Protein AF-A0A8S3F457-F1 (afdb_monomer)

Mean predicted aligned error: 7.03 Å

Radius of gyration: 21.09 Å; Cα contacts (8 Å, |Δi|>4): 358; chains: 1; bounding box: 52×50×44 Å

Organism: NCBI:txid392030

Solvent-accessible surface area (backbone atoms only — not comparable to full-atom values): 14811 Å² total; per-residue (Å²): 108,72,69,74,77,46,65,96,59,88,84,55,71,65,71,58,31,55,75,39,72,56,86,95,38,54,18,36,69,43,47,47,45,63,71,69,38,89,79,50,43,29,35,43,42,46,79,43,79,42,74,94,74,66,46,40,33,45,36,42,33,51,38,66,60,69,69,63,88,76,53,101,64,76,91,73,48,47,91,78,39,93,57,51,68,46,49,68,42,77,41,39,32,38,29,17,80,50,54,59,54,66,83,45,74,51,75,44,77,42,72,52,52,70,46,80,41,77,56,64,95,58,83,61,75,34,64,51,67,45,61,70,52,74,52,88,56,43,62,43,63,47,71,68,39,50,48,48,50,21,47,15,52,60,56,65,21,73,86,59,40,54,51,32,50,19,42,51,50,49,27,29,55,62,51,28,60,70,44,83,76,24,55,56,48,38,53,47,63,52,49,44,50,67,43,69,76,74,76,61,49,56,35,53,53,46,49,51,56,55,51,52,56,53,46,66,75,24,70,90,42,91,59,31,67,61,57,52,50,51,55,51,51,43,54,52,41,41,40,71,49,66,73,60,61,95,85,56,93,75,76,54,89,76,68,111

Foldseek 3Di:
DVCVVQPPHDDDPQVVQQVDDDPPDGRNLQVCLVPQDPAAKEKEWEWDDDLVVQDIKIKIFIDGQDLVVPDPDDPCQLVNGPHSNFHFWWKKKFFAQDLQETDDIDIDTRRDRMDIGDPGNDDGQEMAMCPLVPDPYAYDYPPSNLLSPLVSLVVPNPSCDLSNLLNQLLNLLSQVSPDVVSVVSNVSSLCSLLDLDDQRQNNVVSCVVSLVVVLVVCVPPPCNVVSVVVVVSSVVSNCVRVVQDPPDPDDDPSSD

Nearest PDB structures (foldseek):
  8yzi-assembly1_D  TM=8.172E-01  e=2.745E-10  Canis lupus familiaris
  4wz9-assembly1_B  TM=7.984E-01  e=5.071E-10  Anopheles gambiae
  4wz9-assembly1_A  TM=7.760E-01  e=9.905E-10  Anopheles gambiae
  5lg6-assembly1_A  TM=8.055E-01  e=1.384E-09  Sus scrofa
  5lg6-assembly2_B  TM=8.151E-01  e=2.163E-09  Sus scrofa

Sequence (256 aa):
SFLRDNEYGFLIPDEITSTFQIGPWNGHDFFDRWLLQPNFPQIFAHFVGNASTGNYTFQLIQNRHLSEHLYEYDLYPPETTPFGYVWYVPITCRFSNDSTTFSYNRTFYLDRVTMNVDFGNVYYNYFYCNTDFAGYYIMDYTSANWEDLAEALDNNNTQITDKDRANLINNAFLSAQTTEESYRVVRSVTQFFFRSAYSGLLPWQVLSYHANRMLDVLEYESLFGAVQKYFQLVVRNYYRNNEVSLWNDQGTFSDQ

Secondary structure (DSSP, 8-state):
-HHHHTTTPPPPHHHHHTT-EETTEEHHHHHHHHHSSSS-EEEEEEEEEEGGGTEEEEEEEEEE---GGG-SS-SS-GGGSTTTT---EEEEEEEESBTTB--EEEEEEE-SSEEEEE-TT---SEEEESGGG-SSSEEEE-HHHHHHHHHHHTTT-TTS-HHHHHHHHHHHHHHTTT-TTHHHHHHHHHGGGGSTT---HHHHHHHHHHHHHHHHHHTTSTTHHHHHHHHHHHHHHHHHHHT--TTS--S-TTT-

pLDDT: mean 86.96, std 11.07, range [46.66, 98.31]

InterPro domains:
  IPR024571 ERAP1-like C-terminal domain [PF11838] (127-241)
  IPR050344 Peptidase M1 family aminopeptidases [PTHR11533] (3-240)

Structure (mmCIF, N/CA/C/O backbone):
data_AF-A0A8S3F457-F1
#
_entry.id   AF-A0A8S3F457-F1
#
loop_
_atom_site.group_PDB
_atom_site.id
_atom_site.type_symbol
_atom_site.label_atom_id
_atom_site.label_alt_id
_atom_site.label_comp_id
_atom_site.label_asym_id
_atom_site.label_entity_id
_atom_site.label_seq_id
_atom_site.pdbx_PDB_ins_code
_atom_site.Cartn_x
_atom_site.Cartn_y
_atom_site.Cartn_z
_atom_site.occupancy
_atom_site.B_iso_or_equiv
_atom_site.auth_seq_id
_atom_site.auth_comp_id
_atom_site.auth_asym_id
_atom_site.auth_atom_id
_atom_site.pdbx_PDB_model_num
ATOM 1 N N . SER A 1 1 ? 20.074 22.589 -7.952 1.00 65.88 1 SER A N 1
ATOM 2 C CA . SER A 1 1 ? 21.290 22.482 -8.777 1.00 65.88 1 SER A CA 1
ATOM 3 C C . SER A 1 1 ? 20.911 22.187 -10.212 1.00 65.88 1 SER A C 1
ATOM 5 O O . SER A 1 1 ? 21.017 23.088 -11.019 1.00 65.88 1 SER A O 1
ATOM 7 N N . PHE A 1 2 ? 20.288 21.035 -10.485 1.00 67.31 2 PHE A N 1
ATOM 8 C CA . PHE A 1 2 ? 19.937 20.573 -11.834 1.00 67.31 2 PHE A CA 1
ATOM 9 C C . PHE A 1 2 ? 19.310 21.616 -12.787 1.00 67.31 2 PHE A C 1
ATOM 11 O O . PHE A 1 2 ? 19.825 21.827 -13.878 1.00 67.31 2 PHE A O 1
ATOM 18 N N . LEU A 1 3 ? 18.238 22.305 -12.366 1.00 75.12 3 LEU A N 1
ATOM 19 C CA . LEU A 1 3 ? 17.566 23.319 -13.199 1.00 75.12 3 LEU A CA 1
ATOM 20 C C . LEU A 1 3 ? 18.440 24.545 -13.500 1.00 75.12 3 LEU A C 1
ATOM 22 O O . LEU A 1 3 ? 18.310 25.146 -14.556 1.00 75.12 3 LEU A O 1
ATOM 26 N N . ARG A 1 4 ? 19.329 24.908 -12.570 1.00 75.12 4 ARG A N 1
ATOM 27 C CA . ARG A 1 4 ? 20.279 26.014 -12.745 1.00 75.12 4 ARG A CA 1
ATOM 28 C C . ARG A 1 4 ? 21.410 25.615 -13.691 1.00 75.12 4 ARG A C 1
ATOM 30 O O . ARG A 1 4 ? 21.908 26.444 -14.436 1.00 75.12 4 ARG A O 1
ATOM 37 N N . ASP A 1 5 ? 21.800 24.346 -13.647 1.00 71.19 5 ASP A N 1
ATOM 38 C CA . ASP A 1 5 ? 22.909 23.818 -14.437 1.00 71.19 5 ASP A CA 1
ATOM 39 C C . ASP A 1 5 ? 22.480 23.526 -15.901 1.00 71.19 5 ASP A C 1
ATOM 41 O O . ASP A 1 5 ? 23.339 23.343 -16.756 1.00 71.19 5 ASP A O 1
ATOM 45 N N . ASN A 1 6 ? 21.170 23.558 -16.205 1.00 73.62 6 ASN A N 1
ATOM 46 C CA . ASN A 1 6 ? 20.584 23.333 -17.540 1.00 73.62 6 ASN A CA 1
ATOM 47 C C . ASN A 1 6 ? 19.632 24.461 -17.994 1.00 73.62 6 ASN A C 1
ATOM 49 O O . ASN A 1 6 ? 18.687 24.234 -18.756 1.00 73.62 6 ASN A O 1
ATOM 53 N N . GLU A 1 7 ? 19.833 25.684 -17.500 1.00 74.88 7 GLU A N 1
ATOM 54 C CA . GLU A 1 7 ? 18.979 26.820 -17.852 1.00 74.88 7 GLU A CA 1
ATOM 55 C C . GLU A 1 7 ? 19.038 27.093 -19.371 1.00 74.88 7 GLU A C 1
ATOM 57 O O . GLU A 1 7 ? 20.118 27.185 -19.953 1.00 74.88 7 GLU A O 1
ATOM 62 N N . TYR A 1 8 ? 17.871 27.215 -20.017 1.00 77.75 8 TYR A N 1
ATOM 63 C CA . TYR A 1 8 ? 17.710 27.449 -21.466 1.00 77.75 8 TYR A CA 1
ATOM 64 C C . TYR A 1 8 ? 18.196 26.318 -22.404 1.00 77.75 8 TYR A C 1
ATOM 66 O O . TYR A 1 8 ? 18.275 26.531 -23.616 1.00 77.75 8 TYR A O 1
ATOM 74 N N . GLY A 1 9 ? 18.490 25.122 -21.877 1.00 71.38 9 GLY A N 1
ATOM 75 C CA . GLY A 1 9 ? 18.874 23.938 -22.658 1.00 71.38 9 GLY A CA 1
ATOM 76 C C . GLY A 1 9 ? 17.708 23.004 -23.014 1.00 71.38 9 GLY A C 1
ATOM 77 O O . GLY A 1 9 ? 16.631 23.068 -22.421 1.00 71.38 9 GLY A O 1
ATOM 78 N N . PHE A 1 10 ? 17.936 22.102 -23.974 1.00 69.12 10 PHE A N 1
ATOM 79 C CA . PHE A 1 10 ? 17.083 20.925 -24.177 1.00 69.12 10 PHE A CA 1
ATOM 80 C C . PHE A 1 10 ? 17.577 19.799 -23.275 1.00 69.12 10 PHE A C 1
ATOM 82 O O . PHE A 1 10 ? 18.773 19.530 -23.235 1.00 69.12 10 PHE A O 1
ATOM 89 N N . LEU A 1 11 ? 16.658 19.151 -22.565 1.00 66.19 11 LEU A N 1
ATOM 90 C CA . LEU A 1 11 ? 16.979 18.082 -21.628 1.00 66.19 11 LEU A CA 1
ATOM 91 C C . LEU A 1 11 ? 16.721 16.720 -22.267 1.00 66.19 11 LEU A C 1
ATOM 93 O O . LEU A 1 11 ? 15.608 16.456 -22.730 1.00 66.19 11 LEU A O 1
ATOM 97 N N . ILE A 1 12 ? 17.725 15.845 -22.240 1.00 71.12 12 ILE A N 1
ATOM 98 C CA . ILE A 1 12 ? 17.555 14.426 -22.553 1.00 71.12 12 ILE A CA 1
ATOM 99 C C . ILE A 1 12 ? 17.219 13.699 -21.235 1.00 71.12 12 ILE A C 1
ATOM 101 O O . ILE A 1 12 ? 17.925 13.903 -20.246 1.00 71.12 12 ILE A O 1
ATOM 105 N N . PRO A 1 13 ? 16.162 12.863 -21.172 1.00 70.88 13 PRO A N 1
ATOM 106 C CA . PRO A 1 13 ? 15.777 12.149 -19.948 1.00 70.88 13 PRO A CA 1
ATOM 107 C C . PRO A 1 13 ? 16.929 11.413 -19.240 1.00 70.88 13 PRO A C 1
ATOM 109 O O . PRO A 1 13 ? 17.016 11.467 -18.014 1.00 70.88 13 PRO A O 1
ATOM 112 N N . ASP A 1 14 ? 17.857 10.815 -19.990 1.00 72.06 14 ASP A N 1
ATOM 113 C CA . ASP A 1 14 ? 19.031 10.107 -19.449 1.00 72.06 14 ASP A C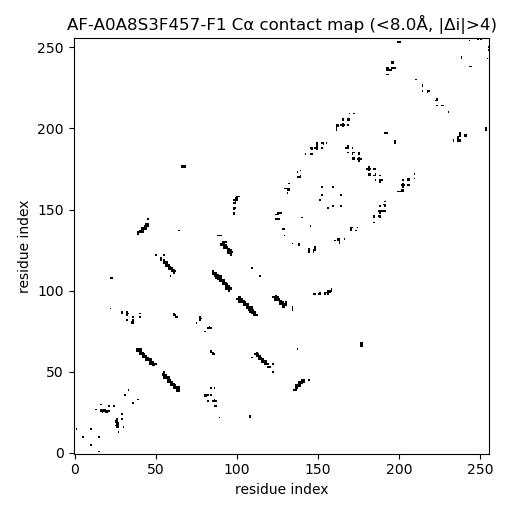A 1
ATOM 114 C C . ASP A 1 14 ? 20.003 11.022 -18.676 1.00 72.06 14 ASP A C 1
ATOM 116 O O . ASP A 1 14 ? 20.581 10.641 -17.652 1.00 72.06 14 ASP A O 1
ATOM 120 N N . GLU A 1 15 ? 20.171 12.265 -19.129 1.00 74.06 15 GLU A N 1
ATOM 121 C CA . GLU A 1 15 ? 21.042 13.252 -18.477 1.00 74.06 15 GLU A CA 1
ATOM 122 C C . GLU A 1 15 ? 20.446 13.734 -17.151 1.00 74.06 15 GLU A C 1
ATOM 124 O O . GLU A 1 15 ? 21.176 14.048 -16.213 1.00 74.06 15 GLU A O 1
ATOM 129 N N . ILE A 1 16 ? 19.114 13.757 -17.040 1.00 78.88 16 ILE A N 1
ATOM 130 C CA . ILE A 1 16 ? 18.419 14.076 -15.790 1.00 78.88 16 ILE A CA 1
ATOM 131 C C . ILE A 1 16 ? 18.616 12.938 -14.786 1.00 78.88 16 ILE A C 1
ATOM 133 O O . ILE A 1 16 ? 19.072 13.155 -13.660 1.00 78.88 16 ILE A O 1
ATOM 137 N N . THR A 1 17 ? 18.255 11.722 -15.186 1.00 82.81 17 THR A N 1
ATOM 138 C CA . THR A 1 17 ? 18.124 10.563 -14.292 1.00 82.81 17 THR A CA 1
ATOM 139 C C . THR A 1 17 ? 19.464 10.124 -13.705 1.00 82.81 17 THR A C 1
ATOM 141 O O . THR A 1 17 ? 19.531 9.800 -12.520 1.00 82.81 17 THR A O 1
ATOM 144 N N . SER A 1 18 ? 20.548 10.213 -14.477 1.00 84.00 18 SER A N 1
ATOM 145 C CA . SER A 1 18 ? 21.908 9.862 -14.042 1.00 84.00 18 SER A CA 1
ATOM 146 C C . SER A 1 18 ? 22.464 10.725 -12.899 1.00 84.00 18 SER A C 1
ATOM 148 O O . SER A 1 18 ? 23.377 10.283 -12.198 1.00 84.00 18 SER A O 1
ATOM 150 N N . THR A 1 19 ? 21.903 11.917 -12.657 1.00 86.38 19 THR A N 1
ATOM 151 C CA . THR A 1 19 ? 22.319 12.800 -11.548 1.00 86.38 19 THR A CA 1
ATOM 152 C C . THR A 1 19 ? 21.754 12.394 -10.187 1.00 86.38 19 THR A C 1
ATOM 154 O O . THR A 1 19 ? 22.223 12.880 -9.153 1.00 86.38 19 THR A O 1
ATOM 157 N N . PHE A 1 20 ? 20.753 11.511 -10.162 1.00 87.75 20 PHE A N 1
ATOM 158 C CA . PHE A 1 20 ? 20.111 11.062 -8.932 1.00 87.75 20 PHE A CA 1
ATOM 159 C C . PHE A 1 20 ? 20.781 9.804 -8.373 1.00 87.75 20 PHE A C 1
ATOM 161 O O . PHE A 1 20 ? 21.271 8.951 -9.110 1.00 87.75 20 PHE A O 1
ATOM 168 N N . GLN A 1 21 ? 20.747 9.665 -7.049 1.00 92.81 21 GLN A N 1
ATOM 169 C CA . GLN A 1 21 ? 21.112 8.444 -6.333 1.00 92.81 21 GLN A CA 1
ATOM 170 C C . GLN A 1 21 ? 19.902 8.007 -5.504 1.00 92.81 21 GLN A C 1
ATOM 172 O O . GLN A 1 21 ? 19.472 8.737 -4.608 1.00 92.81 21 GLN A O 1
ATOM 177 N N . ILE A 1 22 ? 19.341 6.833 -5.802 1.00 92.81 22 ILE A N 1
ATOM 178 C CA . ILE A 1 22 ? 18.141 6.304 -5.141 1.00 92.81 22 ILE A CA 1
ATOM 179 C C . ILE A 1 22 ? 18.551 5.113 -4.278 1.00 92.81 22 ILE A C 1
ATOM 181 O O . ILE A 1 22 ? 18.672 3.983 -4.750 1.00 92.81 22 ILE A O 1
ATOM 185 N N . GLY A 1 23 ? 18.819 5.375 -2.997 1.00 92.62 23 GLY A N 1
ATOM 186 C CA . GLY A 1 23 ? 19.373 4.360 -2.103 1.00 92.62 23 GLY A CA 1
ATOM 187 C C . GLY A 1 23 ? 20.710 3.820 -2.638 1.00 92.62 23 GLY A C 1
ATOM 188 O O . GLY A 1 23 ? 21.623 4.617 -2.877 1.00 92.62 23 GLY A O 1
ATOM 189 N N . PRO A 1 24 ? 20.860 2.496 -2.845 1.00 95.81 24 PRO A N 1
ATOM 190 C CA . PRO A 1 24 ? 22.088 1.915 -3.382 1.00 95.81 24 PRO A CA 1
ATOM 191 C C . PRO A 1 24 ? 22.228 2.062 -4.906 1.00 95.81 24 PRO A C 1
ATOM 193 O O . PRO A 1 24 ? 23.301 1.778 -5.433 1.00 95.81 24 PRO A O 1
ATOM 196 N N . TRP A 1 25 ? 21.188 2.497 -5.623 1.00 96.06 25 TRP A N 1
ATOM 197 C CA . TRP A 1 25 ? 21.161 2.478 -7.086 1.00 96.06 25 TRP A CA 1
ATOM 198 C C . TRP A 1 25 ? 21.446 3.846 -7.702 1.00 96.06 25 TRP A C 1
ATOM 200 O O . TRP A 1 25 ? 21.000 4.881 -7.197 1.00 96.06 25 TRP A O 1
ATOM 210 N N . ASN A 1 26 ? 22.148 3.837 -8.838 1.00 94.50 26 ASN A N 1
ATOM 211 C CA . ASN A 1 26 ? 22.216 5.009 -9.701 1.00 94.50 26 ASN A CA 1
ATOM 212 C C . ASN A 1 26 ? 20.818 5.312 -10.266 1.00 94.50 26 ASN A C 1
ATOM 214 O O . ASN A 1 26 ? 20.058 4.398 -10.587 1.00 94.50 26 ASN A O 1
ATOM 218 N N . GLY A 1 27 ? 20.484 6.596 -10.377 1.00 93.31 27 GLY A N 1
ATOM 219 C CA . GLY A 1 27 ? 19.171 7.042 -10.816 1.00 93.31 27 GLY A CA 1
ATOM 220 C C . GLY A 1 27 ? 18.816 6.594 -12.231 1.00 93.31 27 GLY A C 1
ATOM 221 O O . GLY A 1 27 ? 17.666 6.240 -12.448 1.00 93.31 27 GLY A O 1
ATOM 222 N N . HIS A 1 28 ? 19.772 6.529 -13.163 1.00 92.25 28 HIS A N 1
ATOM 223 C CA . HIS A 1 28 ? 19.519 6.083 -14.541 1.00 92.25 28 HIS A CA 1
ATOM 224 C C . HIS A 1 28 ? 18.949 4.655 -14.579 1.00 92.25 28 HIS A C 1
ATOM 226 O O . HIS A 1 28 ? 17.807 4.477 -14.989 1.00 92.25 28 HIS A O 1
ATOM 232 N N . ASP A 1 29 ? 19.654 3.670 -14.006 1.00 93.75 29 ASP A N 1
ATOM 233 C CA . ASP A 1 29 ? 19.182 2.268 -13.928 1.00 93.75 29 ASP A CA 1
ATOM 234 C C . ASP A 1 29 ? 17.876 2.140 -13.118 1.00 93.75 29 ASP A C 1
ATOM 236 O O . ASP A 1 29 ? 16.978 1.375 -13.472 1.00 93.75 29 ASP A O 1
ATOM 240 N N . PHE A 1 30 ? 17.718 2.935 -12.050 1.00 95.94 30 PHE A N 1
ATOM 241 C CA . PHE A 1 30 ? 16.462 2.979 -11.302 1.00 95.94 30 PHE A CA 1
ATOM 242 C C . PHE A 1 30 ? 15.294 3.416 -12.196 1.00 95.94 30 PHE A C 1
ATOM 244 O O . PHE A 1 30 ? 14.300 2.699 -12.297 1.00 95.94 30 PHE A O 1
ATOM 251 N N . PHE A 1 31 ? 15.397 4.578 -12.844 1.00 94.50 31 PHE A N 1
ATOM 252 C CA . PHE A 1 31 ? 14.311 5.148 -13.637 1.00 94.50 31 PHE A CA 1
ATOM 253 C C . PHE A 1 31 ? 14.029 4.339 -14.903 1.00 94.50 31 PHE A C 1
ATOM 255 O O . PHE A 1 31 ? 12.857 4.147 -15.221 1.00 94.50 31 PHE A O 1
ATOM 262 N N . ASP A 1 32 ? 15.044 3.787 -15.568 1.00 94.44 32 ASP A N 1
ATOM 263 C CA . ASP A 1 32 ? 14.861 2.930 -16.744 1.00 94.44 32 ASP A CA 1
ATOM 264 C C . ASP A 1 32 ? 13.956 1.733 -16.435 1.00 94.44 32 ASP A C 1
ATOM 266 O O . ASP A 1 32 ? 13.034 1.426 -17.192 1.00 94.44 32 ASP A O 1
ATOM 270 N N . ARG A 1 33 ? 14.133 1.096 -15.273 1.00 95.25 33 ARG A N 1
ATOM 271 C CA . ARG A 1 33 ? 13.285 -0.029 -14.849 1.00 95.25 33 ARG A CA 1
ATOM 272 C C . ARG A 1 33 ? 11.831 0.367 -14.627 1.00 95.25 33 ARG A C 1
ATOM 274 O O . ARG A 1 33 ? 10.953 -0.463 -14.849 1.00 95.25 33 ARG A O 1
ATOM 281 N N . TRP A 1 34 ? 11.568 1.603 -14.208 1.00 95.00 34 TRP A N 1
ATOM 282 C CA . TRP A 1 34 ? 10.214 2.120 -13.992 1.00 95.00 34 TRP A CA 1
ATOM 283 C C . TRP A 1 34 ? 9.562 2.677 -15.261 1.00 95.00 34 TRP A C 1
ATOM 285 O O . TRP A 1 34 ? 8.342 2.627 -15.377 1.00 95.00 34 TRP A O 1
ATOM 295 N N . LEU A 1 35 ? 10.349 3.210 -16.199 1.00 93.00 35 LEU A N 1
ATOM 296 C CA . LEU A 1 35 ? 9.843 3.930 -17.371 1.00 93.00 35 LEU A CA 1
ATOM 297 C C . LEU A 1 35 ? 9.842 3.090 -18.654 1.00 93.00 35 LEU A C 1
ATOM 299 O O . LEU A 1 35 ? 9.020 3.336 -19.535 1.00 93.00 35 LEU A O 1
ATOM 303 N N . LEU A 1 36 ? 10.736 2.104 -18.774 1.00 93.06 36 LEU A N 1
ATOM 304 C CA . LEU A 1 36 ? 10.909 1.292 -19.989 1.00 93.06 36 LEU A CA 1
ATOM 305 C C . LEU A 1 36 ? 10.218 -0.076 -19.916 1.00 93.06 36 LEU A C 1
ATOM 307 O O . LEU A 1 36 ? 10.406 -0.919 -20.794 1.00 93.06 36 LEU A O 1
ATOM 311 N N . GLN A 1 37 ? 9.417 -0.313 -18.879 1.00 92.19 37 GLN A N 1
ATOM 312 C CA . GLN A 1 37 ? 8.603 -1.516 -18.732 1.00 92.19 37 GLN A CA 1
ATOM 313 C C . GLN A 1 37 ? 7.149 -1.108 -18.503 1.00 92.19 37 GLN A C 1
ATOM 315 O O . GLN A 1 37 ? 6.897 -0.201 -17.712 1.00 92.19 37 GLN A O 1
ATOM 320 N N . PRO A 1 38 ? 6.175 -1.748 -19.170 1.00 89.44 38 PRO A N 1
ATOM 321 C CA . PRO A 1 38 ? 4.777 -1.433 -18.936 1.00 89.44 38 PRO A CA 1
ATOM 322 C C . PRO A 1 38 ? 4.330 -1.937 -17.558 1.00 89.44 38 PRO A C 1
ATOM 324 O O . PRO A 1 38 ? 4.814 -2.964 -17.077 1.00 89.44 38 PRO A O 1
ATOM 327 N N . ASN A 1 39 ? 3.310 -1.275 -17.005 1.00 90.62 39 ASN A N 1
ATOM 328 C CA . ASN A 1 39 ? 2.650 -1.648 -15.749 1.00 90.62 39 ASN A CA 1
ATOM 329 C C . ASN A 1 39 ? 3.538 -1.421 -14.499 1.00 90.62 39 ASN A C 1
ATOM 331 O O . ASN A 1 39 ? 4.506 -0.666 -14.556 1.00 90.62 39 ASN A O 1
ATOM 335 N N . PHE A 1 40 ? 3.170 -1.985 -13.347 1.00 92.50 40 PHE A N 1
ATOM 336 C CA . PHE A 1 40 ? 3.833 -1.757 -12.058 1.00 92.50 40 PHE A CA 1
ATOM 337 C C . PHE A 1 40 ? 3.939 -3.054 -11.225 1.00 92.50 40 PHE A C 1
ATOM 339 O O . PHE A 1 40 ? 3.232 -4.033 -11.508 1.00 92.50 40 PHE A O 1
ATOM 346 N N . PRO A 1 41 ? 4.813 -3.095 -10.198 1.00 95.12 41 PRO A N 1
ATOM 347 C CA . PRO A 1 41 ? 4.986 -4.289 -9.384 1.00 95.12 41 PRO A CA 1
ATOM 348 C C . PRO A 1 41 ? 3.904 -4.449 -8.310 1.00 95.12 41 PRO A C 1
ATOM 350 O O . PRO A 1 41 ? 3.479 -3.493 -7.654 1.00 95.12 41 PRO A O 1
ATOM 353 N N . GLN A 1 42 ? 3.534 -5.703 -8.076 1.00 94.12 42 GLN A N 1
ATOM 354 C CA . GLN A 1 42 ? 2.922 -6.181 -6.846 1.00 94.12 42 GLN A CA 1
ATOM 355 C C . GLN A 1 42 ? 4.002 -6.848 -5.995 1.00 94.12 42 GLN A C 1
ATOM 357 O O . GLN A 1 42 ? 4.751 -7.705 -6.471 1.00 94.12 42 GLN A O 1
ATOM 362 N N . ILE A 1 43 ? 4.073 -6.444 -4.733 1.00 96.44 43 ILE A N 1
ATOM 363 C CA . ILE A 1 43 ? 5.026 -6.944 -3.753 1.00 96.44 43 ILE A CA 1
ATOM 364 C C . ILE A 1 43 ? 4.278 -7.817 -2.754 1.00 96.44 43 ILE A C 1
ATOM 366 O O . ILE A 1 43 ? 3.478 -7.316 -1.968 1.00 96.44 43 ILE A O 1
ATOM 370 N N . PHE A 1 44 ? 4.570 -9.112 -2.758 1.00 96.12 44 PHE A N 1
ATOM 371 C CA . PHE A 1 44 ? 4.117 -10.029 -1.725 1.00 96.12 44 PHE A CA 1
ATOM 372 C C . PHE A 1 44 ? 5.155 -10.092 -0.606 1.00 96.12 44 PHE A C 1
ATOM 374 O O . PHE A 1 44 ? 6.333 -10.374 -0.848 1.00 96.12 44 PHE A O 1
ATOM 381 N N . ALA A 1 45 ? 4.726 -9.807 0.617 1.00 96.69 45 ALA A N 1
ATOM 382 C CA . ALA A 1 45 ? 5.580 -9.804 1.792 1.00 96.69 45 ALA A CA 1
ATOM 383 C C . ALA A 1 45 ? 5.036 -10.775 2.839 1.00 96.69 45 ALA A C 1
ATOM 385 O O . ALA A 1 45 ? 3.842 -10.774 3.139 1.00 96.69 45 ALA A O 1
ATOM 386 N N . HIS A 1 46 ? 5.913 -11.594 3.418 1.00 95.94 46 HIS A N 1
ATOM 387 C CA . HIS A 1 46 ? 5.536 -12.564 4.449 1.00 95.94 46 HIS A CA 1
ATOM 388 C C . HIS A 1 46 ? 6.723 -13.024 5.293 1.00 95.94 46 HIS A C 1
ATOM 390 O O . HIS A 1 46 ? 7.883 -12.895 4.895 1.00 95.94 46 HIS A O 1
ATOM 396 N N . PHE A 1 47 ? 6.425 -13.577 6.467 1.00 94.56 47 PHE A N 1
ATOM 397 C CA . PHE A 1 47 ? 7.408 -14.291 7.272 1.00 94.56 47 PHE A CA 1
ATOM 398 C C . PHE A 1 47 ? 7.465 -15.763 6.862 1.00 94.56 47 PHE A C 1
ATOM 400 O O . PHE A 1 47 ? 6.437 -16.416 6.694 1.00 94.56 47 PHE A O 1
ATOM 407 N N . VAL A 1 48 ? 8.679 -16.291 6.735 1.00 91.75 48 VAL A N 1
ATOM 408 C CA . VAL A 1 48 ? 8.978 -17.681 6.395 1.00 91.75 48 VAL A CA 1
ATOM 409 C C . VAL A 1 48 ? 9.711 -18.327 7.565 1.00 91.75 48 VAL A C 1
ATOM 411 O O . VAL A 1 48 ? 10.623 -17.736 8.145 1.00 91.75 48 VAL A O 1
ATOM 414 N N . GLY A 1 49 ? 9.333 -19.562 7.887 1.00 85.19 49 GLY A N 1
ATOM 415 C CA . GLY A 1 49 ? 9.930 -20.333 8.972 1.00 85.19 49 GLY A CA 1
ATOM 416 C C . GLY A 1 49 ? 9.138 -20.236 10.275 1.00 85.19 49 GLY A C 1
ATOM 417 O O . GLY A 1 49 ? 7.955 -19.907 10.281 1.00 85.19 49 GLY A O 1
ATOM 418 N N . ASN A 1 50 ? 9.773 -20.596 11.387 1.00 77.75 50 ASN A N 1
ATOM 419 C CA . ASN A 1 50 ? 9.143 -20.654 12.698 1.00 77.75 50 ASN A CA 1
ATOM 420 C C . ASN A 1 50 ? 9.982 -19.889 13.727 1.00 77.75 50 ASN A C 1
ATOM 422 O O . ASN A 1 50 ? 11.084 -20.314 14.094 1.00 77.75 50 ASN A O 1
ATOM 426 N N . ALA A 1 51 ? 9.397 -18.805 14.244 1.00 73.56 51 ALA A N 1
ATOM 427 C CA . ALA A 1 51 ? 9.985 -17.957 15.273 1.00 73.56 51 ALA A CA 1
ATOM 428 C C . ALA A 1 51 ? 10.419 -18.731 16.530 1.00 73.56 51 ALA A C 1
ATOM 430 O O . ALA A 1 51 ? 11.466 -18.460 17.109 1.00 73.56 51 ALA A O 1
ATOM 431 N N . SER A 1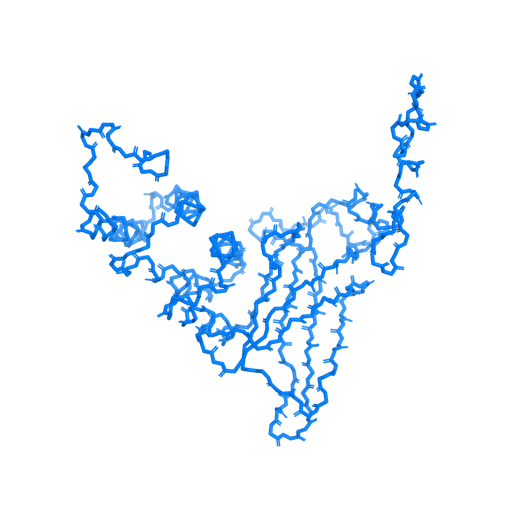 52 ? 9.673 -19.763 16.928 1.00 73.94 52 SER A N 1
ATOM 432 C CA . SER A 1 52 ? 10.004 -20.603 18.087 1.00 73.94 52 SER A CA 1
ATOM 433 C C . SER A 1 52 ? 11.247 -21.474 17.876 1.00 73.94 52 SER A C 1
ATOM 435 O O . SER A 1 52 ? 11.824 -21.955 18.847 1.00 73.94 52 SER A O 1
ATOM 437 N N . THR A 1 53 ? 11.657 -21.700 16.623 1.00 74.81 53 THR A N 1
ATOM 438 C CA . THR A 1 53 ? 12.794 -22.570 16.269 1.00 74.81 53 THR A CA 1
ATOM 439 C C . THR A 1 53 ? 14.080 -21.812 15.945 1.00 74.81 53 THR A C 1
ATOM 441 O O . THR A 1 53 ? 15.102 -22.448 15.699 1.00 74.81 53 THR A O 1
ATOM 444 N N . GLY A 1 54 ? 14.059 -20.475 15.929 1.00 72.38 54 GLY A N 1
ATOM 445 C CA . GLY A 1 54 ? 15.225 -19.672 15.542 1.00 72.38 54 GLY A CA 1
ATOM 446 C C . GLY A 1 54 ? 15.413 -19.491 14.035 1.00 72.38 54 GLY A C 1
ATOM 447 O O . GLY A 1 54 ? 16.317 -18.774 13.624 1.00 72.38 54 GLY A O 1
ATOM 448 N N . ASN A 1 55 ? 14.585 -20.130 13.203 1.00 78.69 55 ASN A N 1
ATOM 449 C CA . ASN A 1 55 ? 14.637 -20.003 11.749 1.00 78.69 55 ASN A CA 1
ATOM 450 C C . ASN A 1 55 ? 13.455 -19.149 11.282 1.00 78.69 55 ASN A C 1
ATOM 452 O O . ASN A 1 55 ? 12.364 -19.675 11.068 1.00 78.69 55 ASN A O 1
ATOM 456 N N . TYR A 1 56 ? 13.656 -17.837 11.203 1.00 86.00 56 TYR A N 1
ATOM 457 C CA . TYR A 1 56 ? 12.639 -16.853 10.843 1.00 86.00 56 TYR A CA 1
ATOM 458 C C . TYR A 1 56 ? 13.226 -15.858 9.859 1.00 86.00 56 TYR A C 1
ATOM 460 O O . TYR A 1 56 ? 14.266 -15.250 10.102 1.00 86.00 56 TYR A O 1
ATOM 468 N N . THR A 1 57 ? 12.570 -15.698 8.723 1.00 92.75 57 THR A N 1
ATOM 469 C CA . THR A 1 57 ? 13.054 -14.845 7.646 1.00 92.75 57 THR A CA 1
ATOM 470 C C . THR A 1 57 ? 11.900 -14.017 7.125 1.00 92.75 57 THR A C 1
ATOM 472 O O . THR A 1 57 ? 10.820 -14.537 6.866 1.00 92.75 57 THR A O 1
ATOM 475 N N . PHE A 1 58 ? 12.118 -12.725 6.944 1.00 96.25 58 PHE A N 1
ATOM 476 C CA . PHE A 1 58 ? 11.178 -11.872 6.239 1.00 96.25 58 PHE A CA 1
ATOM 477 C C . PHE A 1 58 ? 11.490 -11.904 4.750 1.00 96.25 58 PHE A C 1
ATOM 479 O O . PHE A 1 58 ? 12.612 -11.605 4.339 1.00 96.25 58 PHE A O 1
ATOM 486 N N . GLN A 1 59 ? 10.515 -12.304 3.947 1.00 97.38 59 GLN A N 1
ATOM 487 C CA . GLN A 1 59 ? 10.677 -12.472 2.515 1.00 97.38 59 GLN A CA 1
ATOM 488 C C . GLN A 1 59 ? 9.815 -11.458 1.762 1.00 97.38 59 GLN A C 1
ATOM 490 O O . GLN A 1 59 ? 8.628 -11.302 2.040 1.00 97.38 59 GLN A O 1
ATOM 495 N N . LEU A 1 60 ? 10.439 -10.794 0.791 1.00 98.31 60 LEU A N 1
ATOM 496 C CA . LEU A 1 60 ? 9.810 -9.890 -0.166 1.00 98.31 60 LEU A CA 1
ATOM 497 C C . LEU A 1 60 ? 9.897 -10.524 -1.552 1.00 98.31 60 LEU A C 1
ATOM 499 O O . LEU A 1 60 ? 10.986 -10.918 -1.979 1.00 98.31 60 LEU A O 1
ATOM 503 N N . ILE A 1 61 ? 8.772 -10.605 -2.252 1.00 97.81 61 ILE A N 1
ATOM 504 C CA . ILE A 1 61 ? 8.677 -11.138 -3.610 1.00 97.81 61 ILE A CA 1
ATOM 505 C C . ILE A 1 61 ? 8.022 -10.079 -4.490 1.00 97.81 61 ILE A C 1
ATOM 507 O O . ILE A 1 61 ? 6.945 -9.602 -4.152 1.00 97.81 61 ILE A O 1
ATOM 511 N N . GLN A 1 62 ? 8.643 -9.721 -5.612 1.00 96.50 62 GLN A N 1
ATOM 512 C CA . GLN A 1 62 ? 8.020 -8.857 -6.616 1.00 96.50 62 GLN A CA 1
ATOM 513 C C . GLN A 1 62 ? 7.592 -9.652 -7.841 1.00 96.50 62 GLN A C 1
ATOM 515 O O . GLN A 1 62 ? 8.338 -10.500 -8.323 1.00 96.50 62 GLN A O 1
ATOM 520 N N . ASN A 1 63 ? 6.419 -9.311 -8.364 1.00 92.88 63 ASN A N 1
ATOM 521 C CA . ASN A 1 63 ? 5.923 -9.741 -9.665 1.00 92.88 63 ASN A CA 1
ATOM 522 C C . ASN A 1 63 ? 5.222 -8.560 -10.344 1.00 92.88 63 ASN A C 1
ATOM 524 O O . ASN A 1 63 ? 4.768 -7.634 -9.671 1.00 92.88 63 ASN A O 1
ATOM 528 N N . ARG A 1 64 ? 5.078 -8.587 -11.671 1.00 92.25 64 ARG A N 1
ATOM 529 C CA . ARG A 1 64 ? 4.195 -7.632 -12.357 1.00 92.25 64 ARG A CA 1
ATOM 530 C C . ARG A 1 64 ? 2.753 -7.865 -11.910 1.00 92.25 64 ARG A C 1
ATOM 532 O O . ARG A 1 64 ? 2.273 -8.994 -11.982 1.00 92.25 64 ARG A O 1
ATOM 539 N N . HIS A 1 65 ? 2.055 -6.806 -11.511 1.00 87.81 65 HIS A N 1
ATOM 540 C CA . HIS A 1 65 ? 0.630 -6.896 -11.213 1.00 87.81 65 HIS A CA 1
ATOM 541 C C . HIS A 1 65 ? -0.174 -7.161 -12.494 1.00 87.81 65 HIS A C 1
ATOM 543 O O . HIS A 1 65 ? -0.000 -6.465 -13.495 1.00 87.81 65 HIS A O 1
ATOM 549 N N . LEU A 1 66 ? -1.074 -8.141 -12.468 1.00 82.38 66 LEU A N 1
ATOM 550 C CA . LEU A 1 66 ? -1.970 -8.463 -13.574 1.00 82.38 66 LEU A CA 1
ATOM 551 C C . LEU A 1 66 ? -3.399 -8.566 -13.049 1.00 82.38 66 LEU A C 1
ATOM 553 O O . LEU A 1 66 ? -3.658 -9.278 -12.085 1.00 82.38 66 LEU A O 1
ATOM 557 N N . SER A 1 67 ? -4.339 -7.893 -13.708 1.00 72.00 67 SER A N 1
ATOM 558 C CA . SER A 1 67 ? -5.761 -8.133 -13.472 1.00 72.00 67 SER A CA 1
ATOM 559 C C . SER A 1 67 ? -6.148 -9.417 -14.209 1.00 72.00 67 SER A C 1
ATOM 561 O O . SER A 1 67 ? -6.361 -9.394 -15.422 1.00 72.00 67 SER A O 1
ATOM 563 N N . GLU A 1 68 ? -6.187 -10.537 -13.482 1.00 59.25 68 GLU A N 1
ATOM 564 C CA . GLU A 1 68 ? -6.358 -11.905 -14.013 1.00 59.25 68 GLU A CA 1
ATOM 565 C C . GLU A 1 68 ? -7.566 -12.074 -14.952 1.00 59.25 68 GLU A C 1
ATOM 567 O O . GLU A 1 68 ? -7.556 -12.915 -15.844 1.00 59.25 68 GLU A O 1
ATOM 572 N N . HIS A 1 69 ? -8.580 -11.219 -14.818 1.00 53.75 69 HIS A N 1
ATOM 573 C CA . HIS A 1 69 ? -9.821 -11.276 -15.589 1.00 53.75 69 HIS A CA 1
ATOM 574 C C . HIS A 1 69 ? -9.721 -10.759 -17.036 1.00 53.75 69 HIS A C 1
ATOM 576 O O . HIS A 1 69 ? -10.692 -10.879 -17.781 1.00 53.75 69 HIS A O 1
ATOM 582 N N . LEU A 1 70 ? -8.605 -10.144 -17.444 1.00 52.12 70 LEU A N 1
ATOM 583 C CA . LEU A 1 70 ? -8.533 -9.432 -18.730 1.00 52.12 70 LEU A CA 1
ATOM 584 C C . LEU A 1 70 ? -7.667 -10.098 -19.802 1.00 52.12 70 LEU A C 1
ATOM 586 O O . LEU A 1 70 ? -7.744 -9.679 -20.956 1.00 52.12 70 LEU A O 1
ATOM 590 N N . TYR A 1 71 ? -6.867 -11.115 -19.474 1.00 53.81 71 TYR A N 1
ATOM 591 C CA . TYR A 1 71 ? -5.877 -11.628 -20.423 1.00 53.81 71 TYR A CA 1
ATOM 592 C C . TYR A 1 71 ? -5.777 -13.154 -20.399 1.00 53.81 71 TYR A C 1
ATOM 594 O O . TYR A 1 71 ? -5.047 -13.734 -19.605 1.00 53.81 71 TYR A O 1
ATOM 602 N N . GLU A 1 72 ? -6.458 -13.800 -21.348 1.00 61.72 72 GLU A N 1
ATOM 603 C CA . GLU A 1 72 ? -6.194 -15.198 -21.732 1.00 61.72 72 GLU A CA 1
ATOM 604 C C . GLU A 1 72 ? -4.778 -15.354 -22.336 1.00 61.72 72 GLU A C 1
ATOM 606 O O . GLU A 1 72 ? -4.190 -16.432 -22.296 1.00 61.72 72 GLU A O 1
ATOM 611 N N . TYR A 1 73 ? -4.200 -14.250 -22.834 1.00 70.00 73 TYR A N 1
ATOM 612 C CA . TYR A 1 73 ? -2.840 -14.162 -23.363 1.00 70.00 73 TYR A CA 1
ATOM 613 C C . TYR A 1 73 ? -2.123 -12.905 -22.865 1.00 70.00 73 TYR A C 1
ATOM 615 O O . TYR A 1 73 ? -2.591 -11.784 -23.068 1.00 70.00 73 TYR A O 1
ATOM 623 N N . ASP A 1 74 ? -0.947 -13.091 -22.271 1.00 78.75 74 ASP A N 1
ATOM 624 C CA . ASP A 1 74 ? -0.041 -12.002 -21.919 1.00 78.75 74 ASP A CA 1
ATOM 625 C C . ASP A 1 74 ? 0.668 -11.465 -23.172 1.00 78.75 74 ASP A C 1
ATOM 627 O O . ASP A 1 74 ? 1.538 -12.123 -23.743 1.00 78.75 74 ASP A O 1
ATOM 631 N N . LEU A 1 75 ? 0.281 -10.265 -23.614 1.00 79.88 75 LEU A N 1
ATOM 632 C CA . LEU A 1 75 ? 0.840 -9.621 -24.810 1.00 79.88 75 LEU A CA 1
ATOM 633 C C . LEU A 1 75 ? 2.270 -9.095 -24.613 1.00 79.88 75 LEU A C 1
ATOM 635 O O . LEU A 1 75 ? 2.938 -8.773 -25.595 1.00 79.88 75 LEU A O 1
ATOM 639 N N . TYR A 1 76 ? 2.735 -9.003 -23.367 1.00 84.50 76 TYR A N 1
ATOM 640 C CA . TYR A 1 76 ? 4.063 -8.509 -23.020 1.00 84.50 76 TYR A CA 1
ATOM 641 C C . TYR A 1 76 ? 4.697 -9.457 -22.003 1.00 84.50 76 TYR A C 1
ATOM 643 O O . TYR A 1 76 ? 4.795 -9.107 -20.831 1.00 84.50 76 TYR A O 1
ATOM 651 N N . PRO A 1 77 ? 5.097 -10.673 -22.399 1.00 87.38 77 PRO A N 1
ATOM 652 C CA . PRO A 1 77 ? 5.695 -11.613 -21.464 1.00 87.38 77 PRO A CA 1
ATOM 653 C C . PRO A 1 77 ? 7.089 -11.128 -21.020 1.00 87.38 77 PRO A C 1
ATOM 655 O O . PRO A 1 77 ? 7.704 -10.313 -21.723 1.00 87.38 77 PRO A O 1
ATOM 658 N N . PRO A 1 78 ? 7.609 -11.583 -19.863 1.00 87.69 78 PRO A N 1
ATOM 659 C CA . PRO A 1 78 ? 8.844 -11.060 -19.272 1.00 87.69 78 PRO A CA 1
ATOM 660 C C . PRO A 1 78 ? 10.030 -11.002 -20.245 1.00 87.69 78 PRO A C 1
ATOM 662 O O . PRO A 1 78 ? 10.785 -10.030 -20.233 1.00 87.69 78 PRO A O 1
ATOM 665 N N . GLU A 1 79 ? 10.153 -11.984 -21.140 1.00 89.00 79 GLU A N 1
ATOM 666 C CA . GLU A 1 79 ? 11.229 -12.110 -22.132 1.00 89.00 79 GLU A CA 1
ATOM 667 C C . GLU A 1 79 ? 11.239 -10.979 -23.170 1.00 89.00 79 GLU A C 1
ATOM 669 O O . GLU A 1 79 ? 12.253 -10.749 -23.825 1.00 89.00 79 GLU A O 1
ATOM 674 N N . THR A 1 80 ? 10.118 -10.274 -23.333 1.00 88.06 80 THR A N 1
ATOM 675 C CA . THR A 1 80 ? 9.986 -9.141 -24.262 1.00 88.06 80 THR A CA 1
ATOM 676 C C . THR A 1 80 ? 10.338 -7.800 -23.628 1.00 88.06 80 THR A C 1
ATOM 678 O O . THR A 1 80 ? 10.401 -6.790 -24.329 1.00 88.06 80 THR A O 1
ATOM 681 N N . THR A 1 81 ? 10.583 -7.771 -22.316 1.00 90.88 81 THR A N 1
ATOM 682 C CA . THR A 1 81 ? 10.886 -6.539 -21.583 1.00 90.88 81 THR A CA 1
ATOM 683 C C . THR A 1 81 ? 12.375 -6.424 -21.264 1.00 90.88 81 THR A C 1
ATOM 685 O O . THR A 1 81 ? 13.006 -7.435 -20.952 1.00 90.88 81 THR A O 1
ATOM 688 N N . PRO A 1 82 ? 12.956 -5.209 -21.270 1.00 92.44 82 PRO A N 1
ATOM 689 C CA . PRO A 1 82 ? 14.394 -5.035 -21.050 1.00 92.44 82 PRO A CA 1
ATOM 690 C C . PRO A 1 82 ? 14.905 -5.556 -19.698 1.00 92.44 82 PRO A C 1
ATOM 692 O O . PRO A 1 82 ? 16.083 -5.887 -19.581 1.00 92.44 82 PRO A O 1
ATOM 695 N N . PHE A 1 83 ? 14.034 -5.646 -18.685 1.00 94.69 83 PHE A N 1
ATOM 696 C CA . PHE A 1 83 ? 14.420 -6.038 -17.326 1.00 94.69 83 PHE A CA 1
ATOM 697 C C . PHE A 1 83 ? 13.578 -7.178 -16.738 1.00 94.69 83 PHE A C 1
ATOM 699 O O . PHE A 1 83 ? 13.628 -7.401 -15.527 1.00 94.69 83 PHE A O 1
ATOM 706 N N . GLY A 1 84 ? 12.814 -7.903 -17.561 1.00 94.00 84 GLY A N 1
ATOM 707 C CA . GLY A 1 84 ? 12.068 -9.090 -17.131 1.00 94.00 84 GLY A CA 1
ATOM 708 C C . GLY A 1 84 ? 11.050 -8.836 -16.018 1.00 94.00 84 GLY A C 1
ATOM 709 O O . GLY A 1 84 ? 10.841 -9.719 -15.191 1.00 94.00 84 GLY A O 1
ATOM 710 N N . TYR A 1 85 ? 10.470 -7.633 -15.950 1.00 95.19 85 TYR A N 1
ATOM 711 C CA . TYR A 1 85 ? 9.617 -7.179 -14.846 1.00 95.19 85 TYR A CA 1
ATOM 712 C C . TYR A 1 85 ? 10.277 -7.231 -13.466 1.00 95.19 85 TYR A C 1
ATOM 714 O O . TYR A 1 85 ? 9.644 -7.550 -12.460 1.00 95.19 85 TYR A O 1
ATOM 722 N N . VAL A 1 86 ? 11.562 -6.881 -13.410 1.00 97.00 86 VAL A N 1
ATOM 723 C CA . VAL A 1 86 ? 12.273 -6.625 -12.156 1.00 97.00 86 VAL A CA 1
ATOM 724 C C . VAL A 1 86 ? 12.483 -5.125 -11.997 1.00 97.00 86 VAL A C 1
ATOM 726 O O . VAL A 1 86 ? 13.257 -4.499 -12.732 1.00 97.00 86 VAL A O 1
ATOM 729 N N . TRP A 1 87 ? 11.815 -4.557 -10.999 1.00 97.88 87 TRP A N 1
ATOM 730 C CA . TRP A 1 87 ? 11.983 -3.176 -10.575 1.00 97.88 87 TRP A CA 1
ATOM 731 C C . TRP A 1 87 ? 12.960 -3.081 -9.409 1.00 97.88 87 TRP A C 1
ATOM 733 O O . TRP A 1 87 ? 13.149 -4.017 -8.628 1.00 97.88 87 TRP A O 1
ATOM 743 N N . TYR A 1 88 ? 13.556 -1.902 -9.280 1.00 97.88 88 TYR A N 1
ATOM 744 C CA . TYR A 1 88 ? 14.245 -1.491 -8.068 1.00 97.88 88 TYR A CA 1
ATOM 745 C C . TYR A 1 88 ? 13.245 -0.768 -7.173 1.00 97.88 88 TYR A C 1
ATOM 747 O O . TYR A 1 88 ? 12.753 0.306 -7.522 1.00 97.88 88 TYR A O 1
ATOM 755 N N . VAL A 1 89 ? 12.908 -1.372 -6.034 1.00 98.00 89 VAL A N 1
ATOM 756 C CA . VAL A 1 89 ? 11.815 -0.906 -5.174 1.00 98.00 89 VAL A CA 1
ATOM 757 C C . VAL A 1 89 ? 12.336 -0.610 -3.763 1.00 98.00 89 VAL A C 1
ATOM 759 O O . VAL A 1 89 ? 12.730 -1.538 -3.048 1.00 98.00 89 VAL A O 1
ATOM 762 N N . PRO A 1 90 ? 12.353 0.664 -3.324 1.00 97.31 90 PRO A N 1
ATOM 763 C CA . PRO A 1 90 ? 12.569 1.005 -1.928 1.00 97.31 90 PRO A CA 1
ATOM 764 C C . PRO A 1 90 ? 11.277 0.746 -1.143 1.00 97.31 90 PRO A C 1
ATOM 766 O O . PRO A 1 90 ? 10.229 1.341 -1.405 1.00 97.31 90 PRO A O 1
ATOM 769 N N . ILE A 1 91 ? 11.350 -0.160 -0.175 1.00 97.69 91 ILE A N 1
ATOM 770 C CA . ILE A 1 91 ? 10.197 -0.626 0.592 1.00 97.69 91 ILE A CA 1
ATOM 771 C C . ILE A 1 91 ? 10.434 -0.309 2.060 1.00 97.69 91 ILE A C 1
ATOM 773 O O . ILE A 1 91 ? 11.253 -0.944 2.716 1.00 97.69 91 ILE A O 1
ATOM 777 N N . THR A 1 92 ? 9.713 0.675 2.583 1.00 97.31 92 THR A N 1
ATOM 778 C CA . THR A 1 92 ? 9.714 0.985 4.016 1.00 97.31 92 THR A CA 1
ATOM 779 C C . THR A 1 92 ? 8.608 0.194 4.696 1.00 97.31 92 THR A C 1
ATOM 781 O O . THR A 1 92 ? 7.450 0.297 4.286 1.00 97.31 92 THR A O 1
ATOM 784 N N . CYS A 1 93 ? 8.962 -0.581 5.723 1.00 97.69 93 CYS A N 1
ATOM 785 C CA . CYS A 1 93 ? 8.017 -1.359 6.517 1.00 97.69 93 CYS A CA 1
ATOM 786 C C . CYS A 1 93 ? 8.138 -1.048 8.009 1.00 97.69 93 CYS A C 1
ATOM 788 O O . CYS A 1 93 ? 9.242 -0.944 8.548 1.00 97.69 93 CYS A O 1
ATOM 790 N N . ARG A 1 94 ? 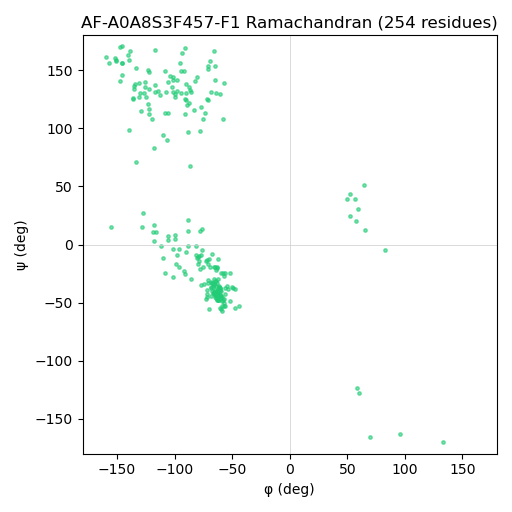6.988 -0.969 8.677 1.00 97.38 94 ARG A N 1
ATOM 791 C CA . ARG A 1 94 ? 6.834 -0.886 10.129 1.00 97.38 94 ARG A CA 1
ATOM 792 C C . ARG A 1 94 ? 6.415 -2.258 10.660 1.00 97.38 94 ARG A C 1
ATOM 794 O O . ARG A 1 94 ? 5.546 -2.897 10.078 1.00 97.38 94 ARG A O 1
ATOM 801 N N . PHE A 1 95 ? 7.021 -2.701 11.752 1.00 96.75 95 PHE A N 1
ATOM 802 C CA . PHE A 1 95 ? 6.844 -4.032 12.331 1.00 96.75 95 PHE A CA 1
ATOM 803 C C . PHE A 1 95 ? 6.353 -3.936 13.772 1.00 96.75 95 PHE A C 1
ATOM 805 O O . PHE A 1 95 ? 6.700 -2.985 14.483 1.00 96.75 95 PHE A O 1
ATOM 812 N N . SER A 1 96 ? 5.561 -4.914 14.210 1.00 95.06 96 SER A N 1
ATOM 813 C CA . SER A 1 96 ? 5.043 -4.938 15.572 1.00 95.06 96 SER A CA 1
ATOM 814 C C . SER A 1 96 ? 4.764 -6.331 16.133 1.00 95.06 96 SER A C 1
ATOM 816 O O . SER A 1 96 ? 4.593 -7.297 15.399 1.00 95.06 96 SER A O 1
ATOM 818 N N . ASN A 1 97 ? 4.694 -6.393 17.464 1.00 91.38 97 ASN A N 1
ATOM 819 C CA . ASN A 1 97 ? 4.158 -7.496 18.263 1.00 91.38 97 ASN A CA 1
ATOM 820 C C . ASN A 1 97 ? 2.847 -7.122 18.987 1.00 91.38 97 ASN A C 1
ATOM 822 O O . ASN A 1 97 ? 2.293 -7.947 19.706 1.00 91.38 97 ASN A O 1
ATOM 826 N N . ASP A 1 98 ? 2.373 -5.884 18.830 1.00 88.31 98 ASP A N 1
ATOM 827 C CA . ASP A 1 98 ? 1.191 -5.317 19.485 1.00 88.31 98 ASP A CA 1
ATOM 828 C C . ASP A 1 98 ? 0.337 -4.573 18.444 1.00 88.31 98 ASP A C 1
ATOM 830 O O . ASP A 1 98 ? 0.858 -3.857 17.585 1.00 88.31 98 ASP A O 1
ATOM 834 N N . SER A 1 99 ? -0.982 -4.725 18.496 1.00 84.12 99 SER A N 1
ATOM 835 C CA . SER A 1 99 ? -1.905 -4.075 17.565 1.00 84.12 99 SER A CA 1
ATOM 836 C C . SER A 1 99 ? -2.007 -2.553 17.772 1.00 84.12 99 SER A C 1
ATOM 838 O O . SER A 1 99 ? -2.483 -1.849 16.883 1.00 84.12 99 SER A O 1
ATOM 840 N N . THR A 1 100 ? -1.494 -1.992 18.877 1.00 86.19 100 THR A N 1
ATOM 841 C CA . THR A 1 100 ? -1.609 -0.545 19.162 1.00 86.19 100 THR A CA 1
ATOM 842 C C . THR A 1 100 ? -0.463 0.332 18.647 1.00 86.19 100 THR A C 1
ATOM 844 O O . THR A 1 100 ? -0.670 1.524 18.406 1.00 86.19 100 THR A O 1
ATOM 847 N N . THR A 1 101 ? 0.740 -0.219 18.470 1.00 90.75 101 THR A N 1
ATOM 848 C CA . THR A 1 101 ? 1.943 0.531 18.061 1.00 90.75 101 THR A CA 1
ATOM 849 C C . THR A 1 101 ? 2.842 -0.323 17.178 1.00 90.75 101 THR A C 1
ATOM 851 O O . THR A 1 101 ? 2.794 -1.536 17.264 1.00 90.75 101 THR A O 1
ATOM 854 N N . PHE A 1 102 ? 3.683 0.283 16.345 1.00 93.94 102 PHE A N 1
ATOM 855 C CA . PHE A 1 102 ? 4.820 -0.337 15.668 1.00 93.94 102 PHE A CA 1
ATOM 856 C C . PHE A 1 102 ? 6.106 -0.050 16.444 1.00 93.94 102 PHE A C 1
ATOM 858 O O . PHE A 1 102 ? 6.391 1.091 16.813 1.00 93.94 102 PHE A O 1
ATOM 865 N N . SER A 1 1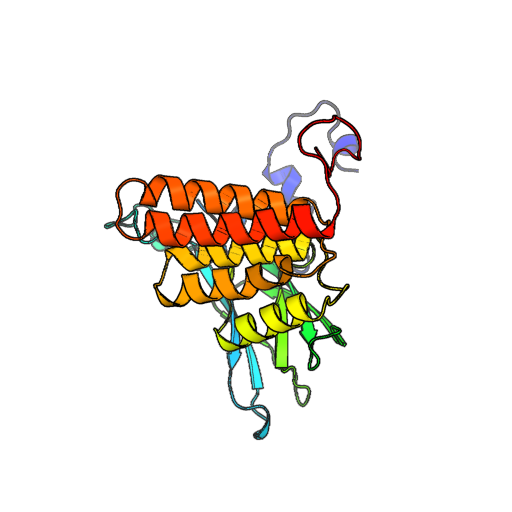03 ? 6.903 -1.092 16.671 1.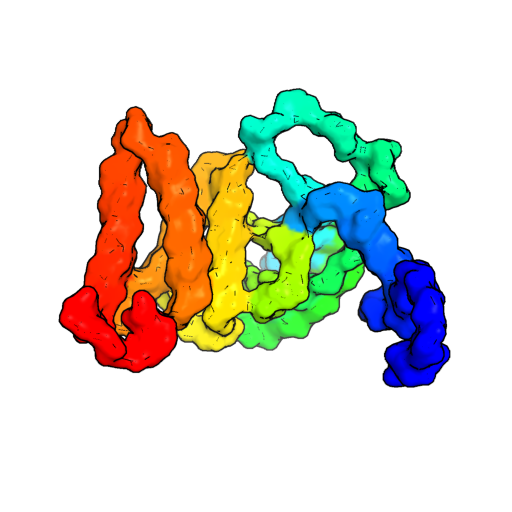00 93.69 103 SER A N 1
ATOM 866 C CA . SER A 1 103 ? 8.121 -1.035 17.486 1.00 93.69 103 SER A CA 1
ATOM 867 C C . SER A 1 103 ? 9.400 -0.895 16.663 1.00 93.69 103 SER A C 1
ATOM 869 O O . SER A 1 103 ? 10.443 -0.524 17.201 1.00 93.69 103 SER A O 1
ATOM 871 N N . TYR A 1 104 ? 9.341 -1.173 15.360 1.00 95.06 104 TYR A N 1
ATOM 872 C CA . TYR A 1 104 ? 10.502 -1.134 14.481 1.00 95.06 104 TYR A CA 1
ATOM 873 C C . TYR A 1 104 ? 10.132 -0.669 13.073 1.00 95.06 104 TYR A C 1
ATOM 875 O O . TYR A 1 104 ? 9.049 -0.966 12.580 1.00 95.06 104 TYR A O 1
ATOM 883 N N . ASN A 1 105 ? 11.038 0.057 12.419 1.00 95.44 105 ASN A N 1
ATOM 884 C CA . ASN A 1 105 ? 10.882 0.520 11.044 1.00 95.44 105 ASN A CA 1
ATOM 885 C C . ASN A 1 105 ? 12.189 0.291 10.278 1.00 95.44 105 ASN A C 1
ATOM 887 O O . ASN A 1 105 ? 13.270 0.586 10.796 1.00 95.44 105 ASN A O 1
ATOM 891 N N . ARG A 1 106 ? 12.094 -0.212 9.047 1.00 96.12 106 ARG A N 1
ATOM 892 C CA . ARG A 1 106 ? 13.243 -0.432 8.167 1.00 96.12 106 ARG A CA 1
ATOM 893 C C . ARG A 1 106 ? 12.867 -0.240 6.705 1.00 96.12 106 ARG A C 1
ATOM 895 O O . ARG A 1 106 ? 11.814 -0.692 6.264 1.00 96.12 106 ARG A O 1
ATOM 902 N N . THR A 1 107 ? 13.782 0.369 5.954 1.00 97.25 107 THR A N 1
ATOM 903 C CA . THR A 1 107 ? 13.734 0.414 4.489 1.00 97.25 107 THR A CA 1
ATOM 904 C C . THR A 1 107 ? 14.570 -0.718 3.893 1.00 97.25 107 THR A C 1
ATOM 906 O O . THR A 1 107 ? 15.730 -0.916 4.264 1.00 97.25 107 THR A O 1
ATOM 909 N N . PHE A 1 108 ? 13.971 -1.450 2.961 1.00 97.38 108 PHE A N 1
ATOM 910 C CA . PHE A 1 108 ? 14.572 -2.501 2.148 1.00 97.38 108 PHE A CA 1
ATOM 911 C C . PHE A 1 108 ? 14.726 -2.013 0.709 1.00 97.38 108 PHE A C 1
ATOM 913 O O . PHE A 1 108 ? 13.923 -1.212 0.238 1.00 97.38 108 PHE A O 1
ATOM 920 N N . TYR A 1 109 ? 15.744 -2.503 0.009 1.00 97.56 109 TYR A N 1
ATOM 921 C CA . TYR A 1 109 ? 16.032 -2.126 -1.375 1.00 97.56 109 TYR A CA 1
ATOM 922 C C . TYR A 1 109 ? 15.919 -3.364 -2.257 1.00 97.56 109 TYR A C 1
ATOM 924 O O . TYR A 1 109 ? 16.910 -4.044 -2.506 1.00 97.56 109 TYR A O 1
ATOM 932 N N . LEU A 1 110 ? 14.695 -3.694 -2.665 1.00 98.12 110 LEU A N 1
ATOM 933 C CA . LEU A 1 110 ? 14.406 -4.883 -3.458 1.00 98.12 110 LEU A CA 1
ATOM 934 C C . LEU A 1 110 ? 14.879 -4.676 -4.902 1.00 98.12 110 LEU A C 1
ATOM 936 O O . LEU A 1 110 ? 14.335 -3.839 -5.611 1.00 98.12 110 LEU A O 1
ATOM 940 N N . ASP A 1 111 ? 15.896 -5.431 -5.319 1.00 97.06 111 ASP A N 1
ATOM 941 C CA . ASP A 1 111 ? 16.569 -5.335 -6.628 1.00 97.06 111 ASP A CA 1
ATOM 942 C C . ASP A 1 111 ? 16.445 -6.611 -7.483 1.00 97.06 111 ASP A C 1
ATOM 944 O O . ASP A 1 111 ? 17.037 -6.724 -8.554 1.00 97.06 111 ASP A O 1
ATOM 948 N N . ARG A 1 112 ? 15.710 -7.605 -6.982 1.00 97.31 112 ARG A N 1
ATOM 949 C CA . ARG A 1 112 ? 15.563 -8.946 -7.559 1.00 97.31 112 ARG A CA 1
ATOM 950 C C . ARG A 1 112 ? 14.168 -9.489 -7.270 1.00 97.31 112 ARG A C 1
ATOM 952 O O . ARG A 1 112 ? 13.451 -8.915 -6.454 1.00 97.31 112 ARG A O 1
ATOM 959 N N . VAL A 1 113 ? 13.805 -10.608 -7.896 1.00 97.62 113 VAL A N 1
ATOM 960 C CA . VAL A 1 113 ? 12.475 -11.230 -7.739 1.00 97.62 113 VAL A CA 1
ATOM 961 C C . VAL A 1 113 ? 12.168 -11.563 -6.280 1.00 97.62 113 VAL A C 1
ATOM 963 O O . VAL A 1 113 ? 11.096 -11.226 -5.796 1.00 97.62 113 VAL A O 1
ATOM 966 N N . THR A 1 114 ? 13.113 -12.177 -5.562 1.00 98.12 114 THR A N 1
ATOM 967 C CA . THR A 1 114 ? 12.929 -12.576 -4.160 1.00 98.12 114 THR A CA 1
ATOM 968 C C . THR A 1 114 ? 14.095 -12.114 -3.299 1.00 98.12 114 THR A C 1
ATOM 970 O O . THR A 1 114 ? 15.253 -12.434 -3.576 1.00 98.12 114 THR A O 1
ATOM 973 N N . MET A 1 115 ? 13.792 -11.404 -2.217 1.00 97.69 115 MET A N 1
ATOM 974 C CA . MET A 1 115 ? 14.749 -11.004 -1.192 1.00 97.69 115 MET A CA 1
ATOM 975 C C . MET A 1 115 ? 14.372 -11.633 0.142 1.00 97.69 115 MET A C 1
ATOM 977 O O . MET A 1 115 ? 13.234 -11.533 0.585 1.00 97.69 115 MET A O 1
ATOM 981 N N . ASN A 1 116 ? 15.362 -12.238 0.791 1.00 96.31 116 ASN A N 1
ATOM 982 C CA . ASN A 1 116 ? 15.247 -12.798 2.128 1.00 96.31 116 ASN A CA 1
ATOM 983 C C . ASN A 1 116 ? 16.013 -11.909 3.106 1.00 96.31 116 ASN A C 1
ATOM 985 O O . ASN A 1 116 ? 17.168 -11.560 2.853 1.00 96.31 116 ASN A O 1
ATOM 989 N N . VAL A 1 117 ? 15.378 -11.560 4.217 1.00 94.19 117 VAL A N 1
ATOM 990 C CA . VAL A 1 117 ? 15.945 -10.733 5.277 1.00 94.19 117 VAL A CA 1
ATOM 991 C C . VAL A 1 117 ? 15.883 -11.501 6.585 1.00 94.19 117 VAL A C 1
ATOM 993 O O . VAL A 1 117 ? 14.809 -11.851 7.067 1.00 94.19 117 VAL A O 1
ATOM 996 N N . ASP A 1 118 ? 17.051 -11.712 7.177 1.00 90.81 118 ASP A N 1
ATOM 997 C CA . ASP A 1 118 ? 17.173 -12.280 8.512 1.00 90.81 118 ASP A CA 1
ATOM 998 C C . ASP A 1 118 ? 17.065 -11.171 9.576 1.00 90.81 118 ASP A C 1
ATOM 1000 O O . ASP A 1 118 ? 17.712 -10.119 9.472 1.00 90.81 118 ASP A O 1
ATOM 1004 N N . PHE A 1 119 ? 16.224 -11.404 10.584 1.00 87.12 119 PHE A N 1
ATOM 1005 C CA . PHE A 1 119 ? 16.073 -10.551 11.768 1.00 87.12 119 PHE A CA 1
ATOM 1006 C C . PHE A 1 119 ? 16.834 -11.092 12.992 1.00 87.12 119 PHE A C 1
ATOM 1008 O O . PHE A 1 119 ? 16.765 -10.517 14.082 1.00 87.12 119 PHE A O 1
ATOM 1015 N N . GLY A 1 120 ? 17.595 -12.173 12.826 1.00 85.06 120 GLY A N 1
ATOM 1016 C CA . GLY A 1 120 ? 18.263 -12.886 13.901 1.00 85.06 120 GLY A CA 1
ATOM 1017 C C . GLY A 1 120 ? 17.245 -13.409 14.911 1.00 85.06 120 GLY A C 1
ATOM 1018 O O . GLY A 1 120 ? 16.258 -14.041 14.557 1.00 85.06 120 GLY A O 1
ATOM 1019 N N . ASN A 1 121 ? 17.464 -13.098 16.190 1.00 83.94 121 ASN A N 1
ATOM 1020 C CA . ASN A 1 121 ? 16.601 -13.548 17.289 1.00 83.94 121 ASN A CA 1
ATOM 1021 C C . ASN A 1 121 ? 15.424 -12.598 17.588 1.00 83.94 121 ASN A C 1
ATOM 1023 O O . ASN A 1 121 ? 14.818 -12.702 18.656 1.00 83.94 121 ASN A O 1
ATOM 1027 N N . VAL A 1 122 ? 15.145 -11.628 16.712 1.00 87.50 122 VAL A N 1
ATOM 1028 C CA . VAL A 1 122 ? 14.048 -10.667 16.883 1.00 87.50 122 VAL A CA 1
ATOM 1029 C C . VAL A 1 122 ? 12.867 -11.086 16.017 1.00 87.50 122 VAL A C 1
ATOM 1031 O O . VAL A 1 122 ? 13.025 -11.342 14.826 1.00 87.50 122 VAL A O 1
ATOM 1034 N N . TYR A 1 123 ? 11.677 -11.108 16.616 1.00 88.94 123 TYR A N 1
ATOM 1035 C CA . TYR A 1 123 ? 10.445 -11.536 15.959 1.00 88.94 123 TYR A CA 1
ATOM 1036 C C . TYR A 1 123 ? 9.385 -10.444 16.020 1.00 88.94 123 TYR A C 1
ATOM 1038 O O . TYR A 1 123 ? 9.354 -9.645 16.963 1.00 88.94 123 TYR A O 1
ATOM 1046 N N . TYR A 1 124 ? 8.530 -10.442 15.002 1.00 93.12 124 TYR A N 1
ATOM 1047 C CA . TYR A 1 124 ? 7.395 -9.544 14.859 1.00 93.12 124 TYR A CA 1
ATOM 1048 C C . TYR A 1 124 ? 6.158 -10.379 14.512 1.00 93.12 124 TYR A C 1
ATOM 1050 O O . TYR A 1 124 ? 6.259 -11.313 13.721 1.00 93.12 124 TYR A O 1
ATOM 1058 N N . ASN A 1 125 ? 5.007 -10.057 15.092 1.00 92.31 125 ASN A N 1
ATOM 1059 C CA . ASN A 1 125 ? 3.743 -10.725 14.785 1.00 92.31 125 ASN A CA 1
ATOM 1060 C C . ASN A 1 125 ? 3.245 -10.307 13.400 1.00 92.31 125 ASN A C 1
ATOM 1062 O O . ASN A 1 125 ? 2.914 -11.156 12.580 1.00 92.31 125 ASN A O 1
ATOM 1066 N N . TYR A 1 126 ? 3.274 -9.001 13.127 1.00 95.94 126 TYR A N 1
ATOM 1067 C CA . TYR A 1 126 ? 2.798 -8.438 11.870 1.00 95.94 126 TYR A CA 1
ATOM 1068 C C . TYR A 1 126 ? 3.616 -7.224 11.440 1.00 95.94 126 TYR A C 1
ATOM 1070 O O . TYR A 1 126 ? 4.463 -6.689 12.171 1.00 95.94 126 TYR A O 1
ATOM 1078 N N . PHE A 1 127 ? 3.363 -6.785 10.215 1.00 97.25 127 PHE A N 1
ATOM 1079 C CA . PHE A 1 127 ? 4.012 -5.632 9.619 1.00 97.25 127 PHE A CA 1
ATOM 1080 C C . PHE A 1 127 ? 3.108 -4.936 8.604 1.00 97.25 127 PHE A C 1
ATOM 1082 O O . PHE A 1 127 ? 2.186 -5.518 8.036 1.00 97.25 127 PHE A O 1
ATOM 1089 N N . TYR A 1 128 ? 3.423 -3.672 8.354 1.00 97.31 128 TYR A N 1
ATOM 1090 C CA . TYR A 1 128 ? 2.838 -2.846 7.310 1.00 97.31 128 TYR A CA 1
ATOM 1091 C C . TYR A 1 128 ? 3.955 -2.257 6.451 1.00 97.31 128 TYR A C 1
ATOM 1093 O O . TYR A 1 128 ? 4.894 -1.674 6.991 1.00 97.31 128 TYR A O 1
ATOM 1101 N N . CYS A 1 129 ? 3.852 -2.370 5.130 1.00 97.62 129 CYS A N 1
ATOM 1102 C CA . CYS A 1 129 ? 4.814 -1.810 4.181 1.00 97.62 129 CYS A CA 1
ATOM 1103 C C . CYS A 1 129 ? 4.177 -0.740 3.284 1.00 97.62 129 CYS A C 1
ATOM 1105 O O . CYS A 1 129 ? 2.958 -0.624 3.205 1.00 97.62 129 CYS A O 1
ATOM 1107 N N . ASN A 1 130 ? 5.024 0.010 2.572 1.00 96.44 130 ASN A N 1
ATOM 1108 C CA . ASN A 1 130 ? 4.645 1.174 1.759 1.00 96.44 130 ASN A CA 1
ATOM 1109 C C . ASN A 1 130 ? 4.085 2.335 2.602 1.00 96.44 130 ASN A C 1
ATOM 1111 O O . ASN A 1 130 ? 3.009 2.876 2.340 1.00 96.44 130 ASN A O 1
ATOM 1115 N N . THR A 1 131 ? 4.837 2.707 3.640 1.00 94.19 131 THR A N 1
ATOM 1116 C CA . THR A 1 131 ? 4.473 3.794 4.555 1.00 94.19 131 THR A CA 1
ATOM 1117 C C . THR A 1 131 ? 4.259 5.127 3.844 1.00 94.19 131 THR A C 1
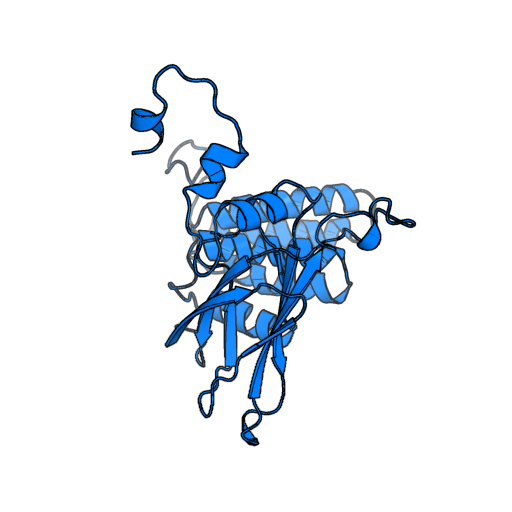ATOM 1119 O O . THR A 1 131 ? 5.041 5.510 2.974 1.00 94.19 131 THR A O 1
ATOM 1122 N N . ASP A 1 132 ? 3.228 5.844 4.275 1.00 90.25 132 ASP A N 1
ATOM 1123 C CA . ASP A 1 132 ? 2.717 7.107 3.746 1.00 90.25 132 ASP A CA 1
ATOM 1124 C C . ASP A 1 132 ? 2.315 7.058 2.267 1.00 90.25 132 ASP A C 1
ATOM 1126 O O . ASP A 1 132 ? 2.211 8.102 1.618 1.00 90.25 132 ASP A O 1
ATOM 1130 N N . PHE A 1 133 ? 2.070 5.846 1.753 1.00 89.62 133 PHE A N 1
ATOM 1131 C CA . PHE A 1 133 ? 1.781 5.565 0.348 1.00 89.62 133 PHE A CA 1
ATOM 1132 C C . PHE A 1 133 ? 2.807 6.214 -0.600 1.00 89.62 133 PHE A C 1
ATOM 1134 O O . PHE A 1 133 ? 2.466 6.780 -1.637 1.00 89.62 133 PHE A O 1
ATOM 1141 N N . ALA A 1 134 ? 4.083 6.190 -0.206 1.00 91.69 134 ALA A N 1
ATOM 1142 C CA . ALA A 1 134 ? 5.150 6.888 -0.919 1.00 91.69 134 ALA A CA 1
ATOM 1143 C C . ALA A 1 134 ? 5.624 6.152 -2.186 1.00 91.69 134 ALA A C 1
ATOM 1145 O O . ALA A 1 134 ? 6.243 6.762 -3.058 1.00 91.69 134 ALA A O 1
ATOM 1146 N N . GLY A 1 135 ? 5.378 4.845 -2.277 1.00 93.25 135 GLY A N 1
ATOM 1147 C CA . GLY A 1 135 ? 5.802 3.997 -3.383 1.00 93.25 135 GLY A CA 1
ATOM 1148 C C . GLY A 1 135 ? 4.684 3.689 -4.376 1.00 93.25 135 GLY A C 1
ATOM 1149 O O . GLY A 1 135 ? 3.548 3.419 -3.985 1.00 93.25 135 GLY A O 1
ATOM 1150 N N . TYR A 1 136 ? 5.033 3.660 -5.664 1.00 95.00 136 TYR A N 1
ATOM 1151 C CA . TYR A 1 136 ? 4.133 3.288 -6.757 1.00 95.00 136 TYR A CA 1
ATOM 1152 C C . TYR A 1 136 ? 4.130 1.768 -6.990 1.00 95.00 136 TYR A C 1
ATOM 1154 O O . TYR A 1 136 ? 4.657 1.263 -7.977 1.00 95.00 136 TYR A O 1
ATOM 1162 N N . TYR A 1 137 ? 3.600 1.025 -6.023 1.00 95.00 137 TYR A N 1
ATOM 1163 C CA . TYR A 1 137 ? 3.463 -0.431 -6.075 1.00 95.00 137 TYR A CA 1
ATOM 1164 C C . TYR A 1 137 ? 2.350 -0.900 -5.139 1.00 95.00 137 TYR A C 1
ATOM 1166 O O . TYR A 1 137 ? 2.018 -0.222 -4.162 1.00 95.00 137 TYR A O 1
ATOM 1174 N N . ILE A 1 138 ? 1.796 -2.076 -5.425 1.00 93.69 138 ILE A N 1
ATOM 1175 C CA . ILE A 1 138 ? 0.791 -2.719 -4.570 1.00 93.69 138 ILE A CA 1
ATOM 1176 C C . ILE A 1 138 ? 1.503 -3.613 -3.562 1.00 93.69 138 ILE A C 1
ATOM 1178 O O . ILE A 1 138 ? 2.432 -4.332 -3.924 1.00 93.69 138 ILE A O 1
ATOM 1182 N N . MET A 1 139 ? 1.049 -3.590 -2.312 1.00 94.31 139 MET A N 1
ATOM 1183 C CA . MET A 1 139 ? 1.446 -4.576 -1.309 1.00 94.31 139 MET A CA 1
ATOM 1184 C C . MET A 1 139 ? 0.390 -5.665 -1.179 1.00 94.31 139 MET A C 1
ATOM 1186 O O . MET A 1 139 ? -0.803 -5.370 -1.157 1.00 94.31 139 MET A O 1
ATOM 1190 N N . ASP A 1 140 ? 0.845 -6.897 -1.006 1.00 93.12 140 ASP A N 1
ATOM 1191 C CA . ASP A 1 140 ? 0.015 -8.022 -0.611 1.00 93.12 140 ASP A CA 1
ATOM 1192 C C . ASP A 1 140 ? 0.693 -8.819 0.508 1.00 93.12 140 ASP A C 1
ATOM 1194 O O . ASP A 1 140 ? 1.924 -8.826 0.643 1.00 93.12 140 ASP A O 1
ATOM 1198 N N . TYR A 1 141 ? -0.125 -9.456 1.335 1.00 93.81 141 TYR A N 1
ATOM 1199 C CA . TYR A 1 141 ? 0.292 -10.093 2.578 1.00 93.81 141 TYR A CA 1
ATOM 1200 C C . TYR A 1 141 ? -0.410 -11.439 2.753 1.00 93.81 141 TYR A C 1
ATOM 1202 O O . TYR A 1 141 ? -1.403 -11.740 2.094 1.00 93.81 141 TYR A O 1
ATOM 1210 N N . THR A 1 142 ? 0.073 -12.252 3.688 1.00 92.88 142 THR A N 1
ATOM 1211 C CA . THR A 1 142 ? -0.669 -13.443 4.118 1.00 92.88 142 THR A CA 1
ATOM 1212 C C . THR A 1 142 ? -1.981 -13.046 4.795 1.00 92.88 142 THR A C 1
ATOM 1214 O O . THR A 1 142 ? -2.076 -11.981 5.407 1.00 92.88 142 THR A O 1
ATOM 1217 N N . SER A 1 143 ? -2.978 -13.934 4.759 1.00 91.25 143 SER A N 1
ATOM 1218 C CA . SER A 1 143 ? -4.273 -13.715 5.419 1.00 91.25 143 SER A CA 1
ATOM 1219 C C . SER A 1 143 ? -4.122 -13.376 6.906 1.00 91.25 143 SER A C 1
ATOM 1221 O O . SER A 1 143 ? -4.794 -12.474 7.389 1.00 91.25 143 SER A O 1
ATOM 1223 N N . ALA A 1 144 ? -3.174 -14.015 7.604 1.00 92.25 144 ALA A N 1
ATOM 1224 C CA . ALA A 1 144 ? -2.877 -13.719 9.008 1.00 92.25 144 ALA A CA 1
ATOM 1225 C C . ALA A 1 144 ? -2.371 -12.279 9.212 1.00 92.25 144 ALA A C 1
ATOM 1227 O O . ALA A 1 144 ? -2.891 -11.555 10.052 1.00 92.25 144 ALA A O 1
ATOM 1228 N N . ASN A 1 145 ? -1.420 -11.816 8.392 1.00 95.38 145 ASN A N 1
ATOM 1229 C CA . ASN A 1 145 ? -0.919 -10.446 8.508 1.00 95.38 145 ASN A CA 1
ATOM 1230 C C . ASN A 1 145 ? -1.996 -9.415 8.117 1.00 95.38 145 ASN A C 1
ATOM 1232 O O . ASN A 1 145 ? -2.055 -8.334 8.697 1.00 95.38 145 ASN A O 1
ATOM 1236 N N . TRP A 1 146 ? -2.875 -9.738 7.159 1.00 94.88 146 TRP A N 1
ATOM 1237 C CA . TRP A 1 146 ? -4.054 -8.921 6.849 1.00 94.88 146 TRP A CA 1
ATOM 1238 C C . TRP A 1 146 ? -5.029 -8.819 8.031 1.00 94.88 146 TRP A C 1
ATOM 1240 O O . TRP A 1 146 ? -5.563 -7.737 8.279 1.00 94.88 146 TRP A O 1
ATOM 1250 N N . GLU A 1 147 ? -5.258 -9.912 8.760 1.00 93.31 147 GLU A N 1
ATOM 1251 C CA . GLU A 1 147 ? -6.085 -9.932 9.973 1.00 93.31 147 GLU A CA 1
ATOM 1252 C C . GLU A 1 147 ? -5.470 -9.079 11.089 1.00 93.31 147 GLU A C 1
ATOM 1254 O O . GLU A 1 147 ? -6.166 -8.228 11.641 1.00 93.31 147 GLU A O 1
ATOM 1259 N N . ASP A 1 148 ? -4.165 -9.206 11.346 1.00 95.38 148 ASP A N 1
ATOM 1260 C CA . ASP A 1 148 ? -3.461 -8.385 12.341 1.00 95.38 148 ASP A CA 1
ATOM 1261 C C . ASP A 1 148 ? -3.484 -6.887 11.981 1.00 95.38 148 ASP A C 1
ATOM 1263 O O . ASP A 1 148 ? -3.660 -6.022 12.842 1.00 95.38 148 ASP A O 1
ATOM 1267 N N . LEU A 1 149 ? -3.359 -6.550 10.691 1.00 95.94 149 LEU A N 1
ATOM 1268 C CA . LEU A 1 149 ? -3.509 -5.173 10.213 1.00 95.94 149 LEU A CA 1
ATOM 1269 C C . LEU A 1 149 ? -4.937 -4.654 10.404 1.00 95.94 149 LEU A C 1
ATOM 1271 O O . LEU A 1 149 ? -5.120 -3.499 10.795 1.00 95.94 149 LEU A O 1
ATOM 1275 N N . ALA A 1 150 ? -5.947 -5.486 10.143 1.00 94.31 150 ALA A N 1
ATOM 1276 C CA . ALA A 1 150 ? -7.340 -5.136 10.394 1.00 94.31 150 ALA A CA 1
ATOM 1277 C C . ALA A 1 150 ? -7.601 -4.915 11.892 1.00 94.31 150 ALA A C 1
ATOM 1279 O O . ALA A 1 150 ? -8.271 -3.945 12.244 1.00 94.31 150 ALA A O 1
ATOM 1280 N N . GLU A 1 151 ? -7.018 -5.735 12.770 1.00 94.12 151 GLU A N 1
ATOM 1281 C CA . GLU A 1 151 ? -7.067 -5.521 14.217 1.00 94.12 151 GLU A CA 1
ATOM 1282 C C . GLU A 1 151 ? -6.362 -4.217 14.613 1.00 94.12 151 GLU A C 1
ATOM 1284 O O . GLU A 1 151 ? -6.909 -3.441 15.388 1.00 94.12 151 GLU A O 1
ATOM 1289 N N . ALA A 1 152 ? -5.189 -3.904 14.059 1.00 94.38 152 ALA A N 1
ATOM 1290 C CA . ALA A 1 152 ? -4.490 -2.653 14.363 1.00 94.38 152 ALA A CA 1
ATOM 1291 C C . ALA A 1 152 ? -5.290 -1.408 13.924 1.00 94.38 152 ALA A C 1
ATOM 1293 O O . ALA A 1 152 ? -5.376 -0.411 14.657 1.00 94.38 152 ALA A O 1
ATOM 1294 N N . LEU A 1 153 ? -5.941 -1.466 12.755 1.00 93.56 153 LEU A N 1
ATOM 1295 C CA . LEU A 1 153 ? -6.907 -0.454 12.310 1.00 93.56 153 LEU A CA 1
ATOM 1296 C C . LEU A 1 153 ? -8.069 -0.343 13.303 1.00 93.56 153 LEU A C 1
ATOM 1298 O O . LEU A 1 153 ? -8.428 0.768 13.721 1.00 93.56 153 LEU A O 1
ATOM 1302 N N . ASP A 1 154 ? -8.593 -1.495 13.724 1.00 90.56 154 ASP A N 1
ATOM 1303 C CA . ASP A 1 154 ? -9.617 -1.638 14.750 1.00 90.56 154 ASP A CA 1
ATOM 1304 C C . ASP A 1 154 ? -9.076 -1.507 16.187 1.00 90.56 154 ASP A C 1
ATOM 1306 O O . ASP A 1 154 ? -9.788 -1.701 17.151 1.00 90.56 154 ASP A O 1
ATOM 1310 N N . ASN A 1 155 ? -7.853 -1.058 16.416 1.00 89.81 155 ASN A N 1
ATOM 1311 C CA . ASN A 1 155 ? -7.417 -0.580 17.734 1.00 89.81 155 ASN A CA 1
ATOM 1312 C C . ASN A 1 155 ? -7.059 0.901 17.685 1.00 89.81 155 ASN A C 1
ATOM 1314 O O . ASN A 1 155 ? -6.567 1.473 18.652 1.00 89.81 155 ASN A O 1
ATOM 1318 N N . ASN A 1 156 ? -7.410 1.555 16.570 1.00 84.50 156 ASN A N 1
ATOM 1319 C CA . ASN A 1 156 ? -7.099 2.947 16.296 1.00 84.50 156 ASN A CA 1
ATOM 1320 C C . ASN A 1 156 ? -5.602 3.237 16.462 1.00 84.50 156 ASN A C 1
ATOM 1322 O O . ASN A 1 156 ? -5.220 4.260 17.028 1.00 84.50 156 ASN A O 1
ATOM 1326 N N . ASN A 1 157 ? -4.757 2.339 15.952 1.00 84.38 157 ASN A N 1
ATOM 1327 C CA . ASN A 1 157 ? -3.323 2.565 15.908 1.00 84.38 157 ASN A CA 1
ATOM 1328 C C . ASN A 1 157 ? -3.044 3.856 15.118 1.00 84.38 157 ASN A C 1
ATOM 1330 O O . ASN A 1 157 ? -3.238 3.930 13.900 1.00 84.38 157 ASN A O 1
ATOM 1334 N N . THR A 1 158 ? -2.635 4.907 15.830 1.00 87.00 158 THR A N 1
ATOM 1335 C CA . THR A 1 158 ? -2.445 6.254 15.270 1.00 87.00 158 THR A CA 1
ATOM 1336 C C . THR A 1 158 ? -1.216 6.345 14.371 1.00 87.00 158 THR A C 1
ATOM 1338 O O . THR A 1 158 ? -1.077 7.306 13.617 1.00 87.00 158 THR A O 1
ATOM 1341 N N . GLN A 1 159 ? -0.340 5.337 14.405 1.00 91.00 159 GLN A N 1
ATOM 1342 C CA . GLN A 1 159 ? 0.810 5.230 13.514 1.00 91.00 159 GLN A CA 1
ATOM 1343 C C . GLN A 1 159 ? 0.441 4.668 12.135 1.00 91.00 159 GLN A C 1
ATOM 1345 O O . GLN A 1 159 ? 1.279 4.699 11.236 1.00 91.00 159 GLN A O 1
ATOM 1350 N N . ILE A 1 160 ? -0.788 4.173 11.945 1.00 93.25 160 ILE A N 1
ATOM 1351 C CA . ILE A 1 160 ? -1.362 3.947 10.614 1.00 93.25 160 ILE A CA 1
ATOM 1352 C C . ILE A 1 160 ? -2.052 5.253 10.206 1.00 93.25 160 ILE A C 1
ATOM 1354 O O . ILE A 1 160 ? -3.177 5.541 10.634 1.00 93.25 160 ILE A O 1
ATOM 1358 N N . THR A 1 161 ? -1.340 6.071 9.430 1.00 93.44 161 THR A N 1
ATOM 1359 C CA . THR A 1 161 ? -1.785 7.409 9.017 1.00 93.44 161 THR A CA 1
ATOM 1360 C C . THR A 1 161 ? -3.010 7.344 8.100 1.00 93.44 161 THR A C 1
ATOM 1362 O O . THR A 1 161 ? -3.344 6.291 7.567 1.00 93.44 161 THR A O 1
ATOM 1365 N N . ASP A 1 162 ? -3.684 8.474 7.866 1.00 93.00 162 ASP A N 1
ATOM 1366 C CA . ASP A 1 162 ? -4.833 8.535 6.944 1.00 93.00 162 ASP A CA 1
ATOM 1367 C C . ASP A 1 162 ? -4.471 8.041 5.526 1.00 93.00 162 ASP A C 1
ATOM 1369 O O . ASP A 1 162 ? -5.229 7.303 4.898 1.00 93.00 162 ASP A O 1
ATOM 1373 N N . LYS A 1 163 ? -3.252 8.361 5.063 1.00 94.69 163 LYS A N 1
ATOM 1374 C CA . LYS A 1 163 ? -2.700 7.863 3.793 1.00 94.69 163 LYS A CA 1
ATOM 1375 C C . LYS A 1 163 ? -2.473 6.355 3.818 1.00 94.69 163 LYS A C 1
ATOM 1377 O O . LYS A 1 163 ? -2.799 5.678 2.849 1.00 94.69 163 LYS A O 1
ATOM 1382 N N . ASP A 1 164 ? -1.949 5.831 4.924 1.00 96.06 164 ASP A N 1
ATOM 1383 C CA . ASP A 1 164 ? -1.714 4.396 5.092 1.00 96.06 164 ASP A CA 1
ATOM 1384 C C . ASP A 1 164 ? -3.024 3.606 5.133 1.00 96.06 164 ASP A C 1
ATOM 1386 O O . ASP A 1 164 ? -3.147 2.570 4.485 1.00 96.06 164 ASP A O 1
ATOM 1390 N N . ARG A 1 165 ? -4.041 4.125 5.828 1.00 95.62 165 ARG A N 1
ATOM 1391 C CA . ARG A 1 165 ? -5.395 3.553 5.853 1.00 95.62 165 ARG A CA 1
ATOM 1392 C C . ARG A 1 165 ? -5.997 3.514 4.452 1.00 95.62 165 ARG A C 1
ATOM 1394 O O . ARG A 1 165 ? -6.552 2.493 4.053 1.00 95.62 165 ARG A O 1
ATOM 1401 N N . ALA A 1 166 ? -5.844 4.597 3.690 1.00 95.38 166 ALA A N 1
ATOM 1402 C CA . ALA A 1 166 ? -6.309 4.674 2.310 1.00 95.38 166 ALA A CA 1
ATOM 1403 C C . ALA A 1 166 ? -5.571 3.663 1.416 1.00 95.38 166 ALA A C 1
ATOM 1405 O O . ALA A 1 166 ? -6.204 2.947 0.643 1.00 95.38 166 ALA A O 1
ATOM 1406 N N . ASN A 1 167 ? -4.250 3.542 1.572 1.00 95.88 167 ASN A N 1
ATOM 1407 C CA . ASN A 1 167 ? -3.433 2.577 0.838 1.00 95.88 167 ASN A CA 1
ATOM 1408 C C . ASN A 1 167 ? -3.796 1.122 1.179 1.00 95.88 167 ASN A C 1
ATOM 1410 O O . ASN A 1 167 ? -3.893 0.291 0.283 1.00 95.88 167 ASN A O 1
ATOM 1414 N N . LEU A 1 168 ? -4.059 0.805 2.451 1.00 95.88 168 LEU A N 1
ATOM 1415 C CA . LEU A 1 168 ? -4.511 -0.525 2.878 1.00 95.88 168 LEU A CA 1
ATOM 1416 C C . LEU A 1 168 ? -5.841 -0.911 2.228 1.00 95.88 168 LEU A C 1
ATOM 1418 O O . LEU A 1 168 ? -5.960 -2.019 1.712 1.00 95.88 168 LEU A O 1
ATOM 1422 N N . ILE A 1 169 ? -6.814 0.007 2.196 1.00 95.25 169 ILE A N 1
ATOM 1423 C CA . ILE A 1 169 ? -8.091 -0.217 1.503 1.00 95.25 169 ILE A CA 1
ATOM 1424 C C . ILE A 1 169 ? -7.839 -0.430 0.008 1.00 95.25 169 ILE A C 1
ATOM 1426 O O . ILE A 1 169 ? -8.345 -1.392 -0.564 1.00 95.25 169 ILE A O 1
ATOM 1430 N N . ASN A 1 170 ? -7.029 0.430 -0.620 1.00 94.38 170 ASN A N 1
ATOM 1431 C CA . ASN A 1 170 ? -6.698 0.315 -2.037 1.00 94.38 170 ASN A CA 1
ATOM 1432 C C . ASN A 1 170 ? -6.068 -1.047 -2.371 1.00 94.38 170 ASN A C 1
ATOM 1434 O O . ASN A 1 170 ? -6.535 -1.739 -3.271 1.00 94.38 170 ASN A O 1
ATOM 1438 N N . ASN A 1 171 ? -5.050 -1.451 -1.612 1.00 93.38 171 ASN A N 1
ATOM 1439 C CA . ASN A 1 171 ? -4.348 -2.716 -1.806 1.00 93.38 171 ASN A CA 1
ATOM 1440 C C . ASN A 1 171 ? -5.263 -3.918 -1.558 1.00 93.38 171 ASN A C 1
ATOM 1442 O O . ASN A 1 171 ? -5.226 -4.861 -2.341 1.00 93.38 171 ASN A O 1
ATOM 1446 N N . ALA A 1 172 ? -6.141 -3.864 -0.551 1.00 92.56 172 ALA A N 1
ATOM 1447 C CA . ALA A 1 172 ? -7.125 -4.916 -0.315 1.00 92.56 172 ALA A CA 1
ATOM 1448 C C . ALA A 1 172 ? -8.075 -5.091 -1.509 1.00 92.56 172 ALA A C 1
ATOM 1450 O O . ALA A 1 172 ? -8.317 -6.216 -1.925 1.00 92.56 172 ALA A O 1
ATOM 1451 N N . PHE A 1 173 ? -8.578 -4.005 -2.109 1.00 91.25 173 PHE A N 1
ATOM 1452 C CA . PHE A 1 173 ? -9.443 -4.093 -3.294 1.00 91.25 173 PHE A CA 1
ATOM 1453 C C . PHE A 1 173 ? -8.708 -4.527 -4.567 1.00 91.25 173 PHE A C 1
ATOM 1455 O O . PHE A 1 173 ? -9.313 -5.176 -5.420 1.00 91.25 173 PHE A O 1
ATOM 1462 N N . LEU A 1 174 ? -7.435 -4.162 -4.733 1.00 87.81 174 LEU A N 1
ATOM 1463 C CA . LEU A 1 174 ? -6.649 -4.578 -5.897 1.00 87.81 174 LEU A CA 1
ATOM 1464 C C . LEU A 1 174 ? -6.170 -6.031 -5.777 1.00 87.81 174 LEU A C 1
ATOM 1466 O O . LEU A 1 174 ? -6.171 -6.745 -6.775 1.00 87.81 174 LEU A O 1
ATOM 1470 N N . SER A 1 175 ? -5.849 -6.491 -4.564 1.00 81.31 175 SER A N 1
ATOM 1471 C CA . SER A 1 175 ? -5.617 -7.911 -4.271 1.00 81.31 175 SER A CA 1
ATOM 1472 C C . SER A 1 175 ? -6.925 -8.713 -4.372 1.00 81.31 175 SER A C 1
ATOM 1474 O O . SER A 1 175 ? -6.924 -9.856 -4.827 1.00 81.31 175 SER A O 1
ATOM 1476 N N . ALA A 1 176 ? -8.080 -8.105 -4.051 1.00 75.12 176 ALA A N 1
ATOM 1477 C CA . ALA A 1 176 ? -9.398 -8.747 -4.156 1.00 75.12 176 ALA A CA 1
ATOM 1478 C C . ALA A 1 176 ? -9.735 -9.271 -5.557 1.00 75.12 176 ALA A C 1
ATOM 1480 O O . ALA A 1 176 ? -10.509 -10.211 -5.709 1.00 75.12 176 ALA A O 1
ATOM 1481 N N . GLN A 1 177 ? -9.149 -8.656 -6.582 1.00 61.66 177 GLN A N 1
ATOM 1482 C CA . GLN A 1 177 ? -9.432 -8.947 -7.984 1.00 61.66 177 GLN A CA 1
ATOM 1483 C C . GLN A 1 177 ? -8.682 -10.170 -8.526 1.00 61.66 177 GLN A C 1
ATOM 1485 O O . GLN A 1 177 ? -8.877 -10.505 -9.695 1.00 61.66 177 GLN A O 1
ATOM 1490 N N . THR A 1 178 ? -7.845 -10.826 -7.714 1.00 60.22 178 THR A N 1
ATOM 1491 C CA . THR A 1 178 ? -7.080 -12.015 -8.123 1.00 60.22 178 THR A CA 1
ATOM 1492 C C . THR A 1 178 ? -7.577 -13.317 -7.481 1.00 60.22 178 THR A C 1
ATOM 1494 O O . THR A 1 178 ? -7.403 -14.373 -8.065 1.00 60.22 178 THR A O 1
AT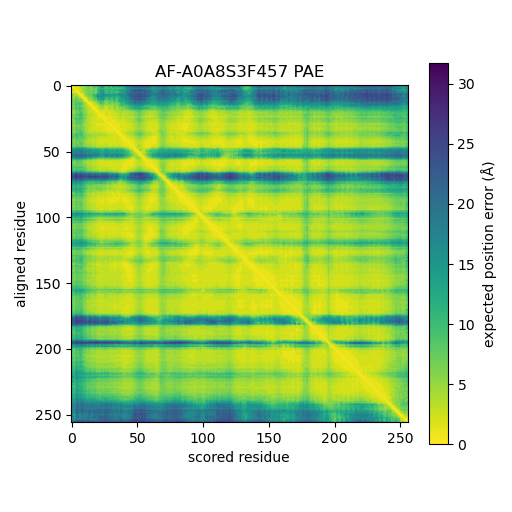OM 1497 N N . THR A 1 179 ? -8.250 -13.310 -6.318 1.00 59.59 179 THR A N 1
ATOM 1498 C CA . THR A 1 179 ? -8.767 -14.556 -5.695 1.00 59.59 179 THR A CA 1
ATOM 1499 C C . THR A 1 179 ? -10.033 -14.353 -4.843 1.00 59.59 179 THR A C 1
ATOM 1501 O O . THR A 1 179 ? -10.302 -13.265 -4.345 1.00 59.59 179 THR A O 1
ATOM 1504 N N . GLU A 1 180 ? -10.823 -15.412 -4.609 1.00 53.06 180 GLU A N 1
ATOM 1505 C CA . GLU A 1 180 ? -12.043 -15.349 -3.773 1.00 53.06 180 GLU A CA 1
ATOM 1506 C C . GLU A 1 180 ? -11.779 -15.060 -2.281 1.00 53.06 180 GLU A C 1
ATOM 1508 O O . GLU A 1 180 ? -12.612 -14.439 -1.613 1.00 53.06 180 GLU A O 1
ATOM 1513 N N . GLU A 1 181 ? -10.623 -15.462 -1.733 1.00 60.81 181 GLU A N 1
ATOM 1514 C CA . GLU A 1 181 ? -10.252 -15.207 -0.323 1.00 60.81 181 GLU A CA 1
ATOM 1515 C C . GLU A 1 181 ? -10.128 -13.708 -0.001 1.00 60.81 181 GLU A C 1
ATOM 1517 O O . GLU A 1 181 ? -10.126 -13.273 1.152 1.00 60.81 181 GLU A O 1
ATOM 1522 N N . SER A 1 182 ? -10.117 -12.898 -1.045 1.00 66.31 182 SER A N 1
ATOM 1523 C CA . SER A 1 182 ? -9.545 -11.575 -1.052 1.00 66.31 182 SER A CA 1
ATOM 1524 C C . SER A 1 182 ? -10.611 -10.479 -0.801 1.00 66.31 182 SER A C 1
ATOM 1526 O O . SER A 1 182 ? -10.334 -9.436 -0.205 1.00 66.31 182 SER A O 1
ATOM 1528 N N . TYR A 1 183 ? -11.905 -10.779 -1.010 1.00 81.19 183 TYR A N 1
ATOM 1529 C CA . TYR A 1 183 ? -13.010 -9.927 -0.523 1.00 81.19 183 TYR A CA 1
ATOM 1530 C C . TYR A 1 183 ? -13.271 -10.041 0.990 1.00 81.19 183 TYR A C 1
ATOM 1532 O O . TYR A 1 183 ? -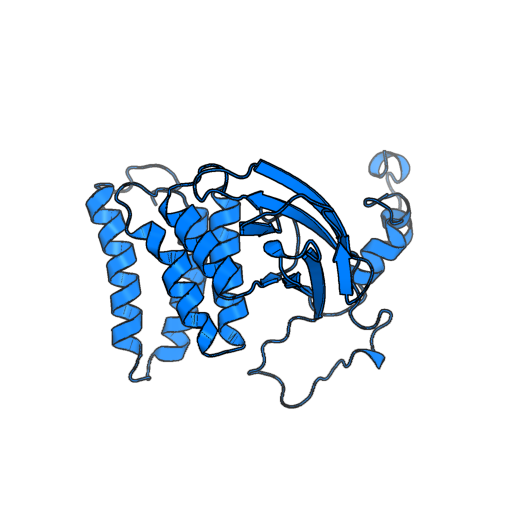13.874 -9.140 1.585 1.00 81.19 183 TYR A O 1
ATOM 1540 N N . ARG A 1 184 ? -12.804 -11.113 1.652 1.00 86.75 184 ARG A N 1
ATOM 1541 C CA . ARG A 1 184 ? -12.832 -11.185 3.126 1.00 86.75 184 ARG A CA 1
ATOM 1542 C C . ARG A 1 184 ? -11.883 -10.158 3.730 1.00 86.75 184 ARG A C 1
ATOM 1544 O O . ARG A 1 184 ? -12.275 -9.472 4.671 1.00 86.75 184 ARG A O 1
ATOM 1551 N N . VAL A 1 185 ? -10.698 -10.003 3.139 1.00 89.75 185 VAL A N 1
ATOM 1552 C CA . VAL A 1 185 ? -9.719 -8.979 3.523 1.00 89.75 185 VAL A CA 1
ATOM 1553 C C . VAL A 1 185 ? -10.330 -7.587 3.392 1.00 89.75 185 VAL A C 1
ATOM 1555 O O . VAL A 1 185 ? -10.303 -6.837 4.364 1.00 89.75 185 VAL A O 1
ATOM 1558 N N . VAL A 1 186 ? -10.977 -7.271 2.258 1.00 91.31 186 VAL A N 1
ATOM 1559 C CA . VAL A 1 186 ? -11.687 -5.988 2.055 1.00 91.31 186 VAL A CA 1
ATOM 1560 C C . VAL A 1 186 ? -12.656 -5.703 3.199 1.00 91.31 186 VAL A C 1
ATOM 1562 O O . VAL A 1 186 ? -12.643 -4.611 3.770 1.00 91.31 186 VAL A O 1
ATOM 1565 N N . ARG A 1 187 ? -13.481 -6.686 3.575 1.00 90.25 187 ARG A N 1
ATOM 1566 C CA . ARG A 1 187 ? -14.411 -6.531 4.696 1.00 90.25 187 ARG A CA 1
ATOM 1567 C C . ARG A 1 187 ? -13.670 -6.280 6.009 1.00 90.25 187 ARG A C 1
ATOM 1569 O O . ARG A 1 187 ? -14.097 -5.408 6.754 1.00 90.25 187 ARG A O 1
ATOM 1576 N N . SER A 1 188 ? -12.611 -7.026 6.315 1.00 91.81 188 SER A N 1
ATOM 1577 C CA . SER A 1 188 ? -11.849 -6.868 7.562 1.00 91.81 188 SER A CA 1
ATOM 1578 C C . SER A 1 188 ? -11.192 -5.490 7.658 1.00 91.81 188 SER A C 1
ATOM 1580 O O . SER A 1 188 ? -11.385 -4.794 8.651 1.00 91.81 188 SER A O 1
ATOM 1582 N N . VAL A 1 189 ? -10.511 -5.030 6.604 1.00 92.88 189 VAL A N 1
ATOM 1583 C CA . VAL A 1 189 ? -9.817 -3.728 6.618 1.00 92.88 189 VAL A CA 1
ATOM 1584 C C . VAL A 1 189 ? -10.765 -2.531 6.601 1.00 92.88 189 VAL A C 1
ATOM 1586 O O . VAL A 1 189 ? -10.350 -1.430 6.934 1.00 92.88 189 VAL A O 1
ATOM 1589 N N . THR A 1 190 ? -12.036 -2.709 6.233 1.00 92.44 190 THR A N 1
ATOM 1590 C CA . THR A 1 190 ? -13.046 -1.635 6.246 1.00 92.44 190 THR A CA 1
ATOM 1591 C C . THR A 1 190 ? -13.896 -1.623 7.520 1.00 92.44 190 THR A C 1
ATOM 1593 O O . THR A 1 190 ? -14.685 -0.700 7.723 1.00 92.44 190 THR A O 1
ATOM 1596 N N . GLN A 1 191 ? -13.723 -2.586 8.437 1.00 91.19 191 GLN A N 1
ATOM 1597 C CA . GLN A 1 191 ? -14.496 -2.626 9.685 1.00 91.19 191 GLN A CA 1
ATOM 1598 C C . GLN A 1 191 ? -14.261 -1.414 10.589 1.00 91.19 191 GLN A C 1
ATOM 1600 O O . GLN A 1 191 ? -15.196 -0.988 11.268 1.00 91.19 191 GLN A O 1
ATOM 1605 N N . PHE A 1 192 ? -13.077 -0.796 10.553 1.00 90.38 192 PHE A N 1
ATOM 1606 C CA . PHE A 1 192 ? -12.783 0.350 11.417 1.00 90.38 192 PHE A CA 1
ATOM 1607 C C . PHE A 1 192 ? -13.690 1.569 11.141 1.00 90.38 192 PHE A C 1
ATOM 1609 O O . PHE A 1 192 ? -13.865 2.400 12.031 1.00 90.38 192 PHE A O 1
ATOM 1616 N N . PHE A 1 193 ? -14.329 1.672 9.964 1.00 89.81 193 PHE A N 1
ATOM 1617 C CA . PHE A 1 193 ? -15.333 2.712 9.687 1.00 89.81 193 PHE A CA 1
ATOM 1618 C C . PHE A 1 193 ? -16.600 2.579 10.546 1.00 89.81 193 PHE A C 1
ATOM 1620 O O . PHE A 1 193 ? -17.352 3.542 10.709 1.00 89.81 193 PHE A O 1
ATOM 1627 N N . PHE A 1 194 ? -16.852 1.403 11.129 1.00 85.81 194 PHE A N 1
ATOM 1628 C CA . PHE A 1 194 ? -17.968 1.206 12.052 1.00 85.81 194 PHE A CA 1
ATOM 1629 C C . PHE A 1 194 ? -17.717 1.802 13.446 1.00 85.81 194 PHE A C 1
ATOM 1631 O O . PHE A 1 194 ? -18.628 1.851 14.274 1.00 85.81 194 PHE A O 1
ATOM 1638 N N . ARG A 1 195 ? -16.522 2.337 13.704 1.00 75.00 195 ARG A N 1
ATOM 1639 C CA . ARG A 1 195 ? -16.219 3.067 14.938 1.00 75.00 195 ARG A CA 1
ATOM 1640 C C . ARG A 1 195 ? -16.912 4.417 14.972 1.00 75.00 195 ARG A C 1
ATOM 1642 O O . ARG A 1 195 ? -17.108 5.067 13.950 1.00 75.00 195 ARG A O 1
ATOM 1649 N N . SER A 1 196 ? -17.218 4.882 16.176 1.00 59.12 196 SER A N 1
ATOM 1650 C CA . SER A 1 196 ? -17.994 6.100 16.396 1.00 59.12 196 SER A CA 1
ATOM 1651 C C . SER A 1 196 ? -17.245 7.421 16.185 1.00 59.12 196 SER A C 1
ATOM 1653 O O . SER A 1 196 ? -17.756 8.451 16.599 1.00 59.12 196 SER A O 1
ATOM 1655 N N . ALA A 1 197 ? -16.053 7.430 15.575 1.00 66.00 197 ALA A N 1
ATOM 1656 C CA . ALA A 1 197 ? -15.228 8.645 15.522 1.00 66.00 197 ALA A CA 1
ATOM 1657 C C . ALA A 1 197 ? -14.219 8.741 14.356 1.00 66.00 197 ALA A C 1
ATOM 1659 O O . ALA A 1 197 ? -13.296 9.549 14.434 1.00 66.00 197 ALA A O 1
ATOM 1660 N N . TYR A 1 198 ? -14.319 7.926 13.295 1.00 78.81 198 TYR A N 1
ATOM 1661 C CA . TYR A 1 198 ? -13.370 8.057 12.178 1.00 78.81 198 TYR A CA 1
ATOM 1662 C C . TYR A 1 198 ? -13.782 9.165 11.199 1.00 78.81 198 TYR A C 1
ATOM 1664 O O . TYR A 1 198 ? -14.803 9.031 10.527 1.00 78.81 198 TYR A O 1
ATOM 1672 N N . SER A 1 199 ? -12.966 10.216 11.081 1.00 75.38 199 SER A N 1
ATOM 1673 C CA . SER A 1 199 ? -13.217 11.397 10.235 1.00 75.38 199 SER A CA 1
ATOM 1674 C C . SER A 1 199 ? -12.175 11.634 9.132 1.00 75.38 199 SER A C 1
ATOM 1676 O O . SER A 1 199 ? -12.170 12.685 8.499 1.00 75.38 199 SER A O 1
ATOM 1678 N N . GLY A 1 200 ? -11.278 10.677 8.882 1.00 84.88 200 GLY A N 1
ATOM 1679 C CA . GLY A 1 200 ? -10.246 10.817 7.854 1.00 84.88 200 GLY A CA 1
ATOM 1680 C C . GLY A 1 200 ? -10.807 10.741 6.430 1.00 84.88 200 GLY A C 1
ATOM 1681 O O . GLY A 1 200 ? -11.475 9.768 6.082 1.00 84.88 200 GLY A O 1
ATOM 1682 N N . LEU A 1 201 ? -10.536 11.754 5.601 1.00 85.94 201 LEU A N 1
ATOM 1683 C CA . LEU A 1 201 ? -11.134 11.898 4.268 1.00 85.94 201 LEU A CA 1
ATOM 1684 C C . LEU A 1 201 ? -10.595 10.883 3.247 1.00 85.94 201 LEU A C 1
ATOM 1686 O O . LEU A 1 201 ? -11.373 10.325 2.471 1.00 85.94 201 LEU A O 1
ATOM 1690 N N . LEU A 1 202 ? -9.279 10.634 3.218 1.00 91.06 202 LEU A N 1
ATOM 1691 C CA . LEU A 1 202 ? -8.671 9.844 2.138 1.00 91.06 202 LEU A CA 1
ATOM 1692 C C . LEU A 1 202 ? -9.190 8.394 2.100 1.00 91.06 202 LEU A C 1
ATOM 1694 O O . LEU A 1 202 ? -9.535 7.918 1.014 1.00 91.06 202 LEU A O 1
ATOM 1698 N N . PRO A 1 203 ? -9.331 7.680 3.234 1.00 93.12 203 PRO A N 1
ATOM 1699 C CA . PRO A 1 203 ? -9.903 6.338 3.251 1.00 93.12 203 PRO A CA 1
ATOM 1700 C C . PRO A 1 203 ? -11.340 6.290 2.747 1.00 93.12 203 PRO A C 1
ATOM 1702 O O . PRO A 1 203 ? -11.695 5.341 2.051 1.00 93.12 203 PRO A O 1
ATOM 1705 N N . TRP A 1 204 ? -12.159 7.303 3.052 1.00 90.69 204 TRP A N 1
ATOM 1706 C CA . TRP A 1 204 ? -13.529 7.394 2.541 1.00 90.69 204 TRP A CA 1
ATOM 1707 C C . TRP A 1 204 ? -13.562 7.570 1.026 1.00 90.69 204 TRP A C 1
ATOM 1709 O O . TRP A 1 204 ? -14.356 6.910 0.353 1.00 90.69 204 TRP A O 1
ATOM 1719 N N . GLN A 1 205 ? -12.684 8.410 0.476 1.00 92.00 205 GLN A N 1
ATOM 1720 C CA . GLN A 1 205 ? -12.575 8.610 -0.971 1.00 92.00 205 GLN A CA 1
ATOM 1721 C C . GLN A 1 205 ? -12.172 7.315 -1.686 1.00 92.00 205 GLN A C 1
ATOM 1723 O O . GLN A 1 205 ? -12.825 6.915 -2.651 1.00 92.00 205 GLN A O 1
ATOM 1728 N N . VAL A 1 206 ? -11.147 6.620 -1.182 1.00 94.69 206 VAL A N 1
ATOM 1729 C CA . VAL A 1 206 ? -10.687 5.345 -1.755 1.00 94.69 206 VAL A CA 1
ATOM 1730 C C . VAL A 1 206 ? -11.754 4.256 -1.629 1.00 94.69 206 VAL A C 1
ATOM 1732 O O . VAL A 1 206 ? -12.016 3.546 -2.601 1.00 94.69 206 VAL A O 1
ATOM 1735 N N . LEU A 1 207 ? -12.408 4.145 -0.468 1.00 93.94 207 LEU A N 1
ATOM 1736 C CA . LEU A 1 207 ? -13.513 3.209 -0.269 1.00 93.94 207 LEU A CA 1
ATOM 1737 C C . LEU A 1 207 ? -14.643 3.476 -1.265 1.00 93.94 207 LEU A C 1
ATOM 1739 O O . LEU A 1 207 ? -15.119 2.543 -1.902 1.00 93.94 207 LEU A O 1
ATOM 1743 N N . SER A 1 208 ? -15.050 4.736 -1.422 1.00 93.00 208 SER A N 1
ATOM 1744 C CA . SER A 1 208 ? -16.139 5.123 -2.324 1.00 93.00 208 SER A CA 1
ATOM 1745 C C . SER A 1 208 ? -15.803 4.806 -3.779 1.00 93.00 208 SER A C 1
ATOM 1747 O O . SER A 1 208 ? -16.644 4.275 -4.500 1.00 93.00 208 SER A O 1
ATOM 1749 N N . TYR A 1 209 ? -14.566 5.076 -4.208 1.00 94.44 209 TYR A N 1
ATOM 1750 C CA . TYR A 1 209 ? -14.096 4.739 -5.551 1.00 94.44 209 TYR A CA 1
ATOM 1751 C C . TYR A 1 209 ? -14.232 3.237 -5.843 1.00 94.44 209 TYR A C 1
ATOM 1753 O O . TYR A 1 209 ? -14.856 2.853 -6.834 1.00 94.44 209 TYR A O 1
ATOM 1761 N N . HIS A 1 210 ? -13.696 2.384 -4.966 1.00 93.50 210 HIS A N 1
ATOM 1762 C CA . HIS A 1 210 ? -13.728 0.933 -5.171 1.00 93.50 210 HIS A CA 1
ATOM 1763 C C . HIS A 1 210 ? -15.127 0.339 -4.985 1.00 93.50 210 HIS A C 1
ATOM 1765 O O . HIS A 1 210 ? -15.535 -0.518 -5.768 1.00 93.50 210 HIS A O 1
ATOM 1771 N N . ALA A 1 211 ? -15.890 0.819 -4.000 1.00 92.81 211 ALA A N 1
ATOM 1772 C CA . ALA A 1 211 ? -17.256 0.370 -3.747 1.00 92.81 211 ALA A CA 1
ATOM 1773 C C . ALA A 1 211 ? -18.184 0.661 -4.933 1.00 92.81 211 ALA A C 1
ATOM 1775 O O . ALA A 1 211 ? -18.934 -0.224 -5.332 1.00 92.81 211 ALA A O 1
ATOM 1776 N N . ASN A 1 212 ? -18.108 1.856 -5.533 1.00 92.94 212 ASN A N 1
ATOM 1777 C CA . ASN A 1 212 ? -18.919 2.192 -6.706 1.00 92.94 212 ASN A CA 1
ATOM 1778 C C . ASN A 1 212 ? -18.591 1.280 -7.891 1.00 92.94 212 ASN A C 1
ATOM 1780 O O . ASN A 1 212 ? -19.494 0.666 -8.443 1.00 92.94 212 ASN A O 1
ATOM 1784 N N . ARG A 1 213 ? -17.303 1.077 -8.202 1.00 91.19 213 ARG A N 1
ATOM 1785 C CA . ARG A 1 213 ? -16.901 0.154 -9.278 1.00 91.19 213 ARG A CA 1
ATOM 1786 C C . ARG A 1 213 ? -17.380 -1.275 -9.033 1.00 91.19 213 ARG A C 1
ATOM 1788 O O . ARG A 1 213 ? -17.796 -1.951 -9.967 1.00 91.19 213 ARG A O 1
ATOM 1795 N N . MET A 1 214 ? -17.316 -1.740 -7.786 1.00 89.94 214 MET A N 1
ATOM 1796 C CA . MET A 1 214 ? -17.823 -3.059 -7.413 1.00 89.94 214 MET A CA 1
ATOM 1797 C C . MET A 1 214 ? -19.343 -3.151 -7.606 1.00 89.94 214 MET A C 1
ATOM 1799 O O . MET A 1 214 ? -19.832 -4.163 -8.096 1.00 89.94 214 MET A O 1
ATOM 1803 N N . LEU A 1 215 ? -20.091 -2.109 -7.240 1.00 92.25 215 LEU A N 1
ATOM 1804 C CA . LEU A 1 215 ? -21.542 -2.058 -7.421 1.00 92.25 215 LEU A CA 1
ATOM 1805 C C . LEU A 1 215 ? -21.947 -1.974 -8.896 1.00 92.25 215 LEU A C 1
ATOM 1807 O O . LEU A 1 215 ? -22.905 -2.642 -9.267 1.00 92.25 215 LEU A O 1
ATOM 1811 N N . ASP A 1 216 ? -21.200 -1.237 -9.720 1.00 92.69 216 ASP A N 1
ATOM 1812 C CA . ASP A 1 216 ? -21.426 -1.154 -11.168 1.00 92.69 216 ASP A CA 1
ATOM 1813 C C . ASP A 1 216 ? -21.296 -2.536 -11.823 1.00 92.69 216 ASP A C 1
ATOM 1815 O O . ASP A 1 216 ? -22.135 -2.937 -12.625 1.00 92.69 216 ASP A O 1
ATOM 1819 N N . VAL A 1 217 ? -20.273 -3.308 -11.438 1.00 89.69 217 VAL A N 1
ATOM 1820 C CA . VAL A 1 217 ? -20.087 -4.686 -11.926 1.00 89.69 217 VAL A CA 1
ATOM 1821 C C . VAL A 1 217 ? -21.214 -5.606 -11.452 1.00 89.69 217 VAL A C 1
ATOM 1823 O O . VAL A 1 217 ? -21.622 -6.508 -12.178 1.00 89.69 217 VAL A O 1
ATOM 1826 N N . LEU A 1 218 ? -21.727 -5.386 -10.241 1.00 91.56 218 LEU A N 1
ATOM 1827 C CA . LEU A 1 218 ? -22.750 -6.231 -9.635 1.00 91.56 218 LEU A CA 1
ATOM 1828 C C . LEU A 1 218 ? -24.185 -5.819 -9.978 1.00 91.56 218 LEU A C 1
ATOM 1830 O O . LEU A 1 218 ? -25.080 -6.503 -9.508 1.00 91.56 218 LEU A O 1
ATOM 1834 N N . GLU A 1 219 ? -24.442 -4.753 -10.743 1.00 92.31 219 GLU A N 1
ATOM 1835 C CA . GLU A 1 219 ? -25.777 -4.131 -10.887 1.00 92.31 219 GLU A CA 1
ATOM 1836 C C . GLU A 1 219 ? -26.918 -5.134 -11.162 1.00 92.31 219 GLU A C 1
ATOM 1838 O O . GLU A 1 219 ? -28.010 -5.012 -10.602 1.00 92.31 219 GLU A O 1
ATOM 1843 N N . TYR A 1 220 ? -26.653 -6.167 -11.967 1.00 92.50 220 TYR A N 1
ATOM 1844 C CA . TYR A 1 220 ? -27.631 -7.193 -12.356 1.00 92.50 220 TYR A CA 1
ATOM 1845 C C . TYR A 1 220 ? -27.426 -8.551 -11.667 1.00 92.50 220 TYR A C 1
ATOM 1847 O O . TYR A 1 220 ? -28.112 -9.521 -11.989 1.00 92.50 220 TYR A O 1
ATOM 1855 N N . GLU A 1 221 ? -26.508 -8.629 -10.706 1.00 93.31 221 GLU A N 1
ATOM 1856 C CA . GLU A 1 221 ? -26.148 -9.855 -10.005 1.00 93.31 221 GLU A CA 1
ATOM 1857 C C . GLU A 1 221 ? -26.921 -10.028 -8.695 1.00 93.31 221 GLU A C 1
ATOM 1859 O O . GLU A 1 221 ? -27.227 -9.078 -7.971 1.00 93.31 221 GLU A O 1
ATOM 1864 N N . SER A 1 222 ? -27.176 -11.285 -8.317 1.00 93.25 222 SER A N 1
ATOM 1865 C CA . SER A 1 222 ? -27.906 -11.616 -7.078 1.00 93.25 222 SER A CA 1
ATOM 1866 C C . SER A 1 222 ? -27.253 -11.060 -5.800 1.00 93.25 222 SER A C 1
ATOM 1868 O O . SER A 1 222 ? -27.935 -10.825 -4.798 1.00 93.25 222 SER A O 1
ATOM 1870 N N . LEU A 1 223 ? -25.939 -10.813 -5.837 1.00 90.44 223 LEU A N 1
ATOM 1871 C CA . LEU A 1 223 ? -25.155 -10.278 -4.724 1.00 90.44 223 LEU A CA 1
ATOM 1872 C C . LEU A 1 223 ? -25.285 -8.757 -4.545 1.00 90.44 223 LEU A C 1
ATOM 1874 O O . LEU A 1 223 ? -24.965 -8.266 -3.457 1.00 90.44 223 LEU A O 1
ATOM 1878 N N . PHE A 1 224 ? -25.784 -8.019 -5.544 1.00 93.44 224 PHE A N 1
ATOM 1879 C CA . PHE A 1 224 ? -25.878 -6.554 -5.528 1.00 93.44 224 PHE A CA 1
ATOM 1880 C C . PHE A 1 224 ? -26.480 -6.015 -4.232 1.00 93.44 224 PHE A C 1
ATOM 1882 O O . PHE A 1 224 ? -25.861 -5.224 -3.522 1.00 93.44 224 PHE A O 1
ATOM 1889 N N . GLY A 1 225 ? -27.673 -6.500 -3.872 1.00 93.50 225 GLY A N 1
ATOM 1890 C CA . GLY A 1 225 ? -28.406 -5.999 -2.712 1.00 93.50 225 GLY A CA 1
ATOM 1891 C C . GLY A 1 225 ? -27.670 -6.227 -1.389 1.00 93.50 225 GLY A C 1
ATOM 1892 O O . GLY A 1 225 ? -27.756 -5.396 -0.483 1.00 93.50 225 GLY A O 1
ATOM 1893 N N . ALA A 1 226 ? -26.915 -7.323 -1.265 1.00 92.06 226 ALA A N 1
ATOM 1894 C CA . ALA A 1 226 ? -26.135 -7.615 -0.066 1.00 92.06 226 ALA A CA 1
ATOM 1895 C C . ALA A 1 226 ? -24.918 -6.683 0.058 1.00 92.06 226 ALA A C 1
ATOM 1897 O O . ALA A 1 226 ? -24.690 -6.113 1.129 1.00 92.06 226 ALA A O 1
ATOM 1898 N N . VAL A 1 227 ? -24.180 -6.483 -1.038 1.00 91.56 227 VAL A N 1
ATOM 1899 C CA . VAL A 1 227 ? -22.996 -5.609 -1.092 1.00 91.56 227 VAL A CA 1
ATOM 1900 C C . VAL A 1 227 ? -23.390 -4.139 -0.928 1.00 91.56 227 VAL A C 1
ATOM 1902 O O . VAL A 1 227 ? -22.812 -3.427 -0.107 1.00 91.56 227 VAL A O 1
ATOM 1905 N N . GLN A 1 228 ? -24.445 -3.697 -1.613 1.00 94.38 228 GLN A N 1
ATOM 1906 C CA . GLN A 1 228 ? -24.987 -2.347 -1.478 1.00 94.38 228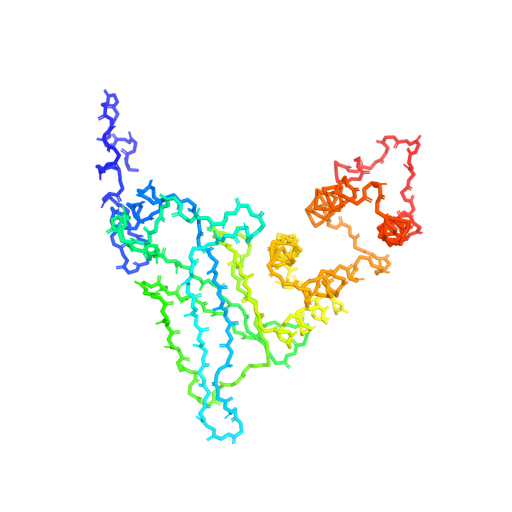 GLN A CA 1
ATOM 1907 C C . GLN A 1 228 ? -25.405 -2.062 -0.032 1.00 94.38 228 GLN A C 1
ATOM 1909 O O . GLN A 1 228 ? -25.061 -1.019 0.528 1.00 94.38 228 GLN A O 1
ATOM 1914 N N . LYS A 1 229 ? -26.108 -3.003 0.611 1.00 93.62 229 LYS A N 1
ATOM 1915 C CA . LYS A 1 229 ? -26.527 -2.861 2.010 1.00 93.62 229 LYS A CA 1
ATOM 1916 C C . LYS A 1 229 ? -25.334 -2.746 2.956 1.00 93.62 229 LYS A C 1
ATOM 1918 O O . LYS A 1 229 ? -25.410 -1.980 3.914 1.00 93.62 229 LYS A O 1
ATOM 1923 N N . TYR A 1 230 ? -24.245 -3.471 2.703 1.00 91.69 230 TYR A N 1
ATOM 1924 C CA . TYR A 1 230 ? -23.025 -3.363 3.499 1.00 91.69 230 TYR A CA 1
ATOM 1925 C C . TYR A 1 230 ? -22.442 -1.943 3.452 1.00 91.69 230 TYR A C 1
ATOM 1927 O O . TYR A 1 230 ? -22.310 -1.314 4.502 1.00 91.69 230 TYR A O 1
ATOM 1935 N N . PHE A 1 231 ? -22.190 -1.386 2.263 1.00 91.62 231 PHE A N 1
ATOM 1936 C CA . PHE A 1 231 ? -21.643 -0.027 2.145 1.00 91.62 231 PHE A CA 1
ATOM 1937 C C . PHE A 1 231 ? -22.614 1.050 2.650 1.00 91.62 231 PHE A C 1
ATOM 1939 O O . PHE A 1 231 ? -22.192 2.011 3.290 1.00 91.62 231 PHE A O 1
ATOM 1946 N N . GLN A 1 232 ? -23.928 0.861 2.482 1.00 90.56 232 GLN A N 1
ATOM 1947 C CA . GLN A 1 232 ? -24.925 1.740 3.104 1.00 90.56 232 GLN A CA 1
ATOM 1948 C C . GLN A 1 232 ? -24.834 1.741 4.634 1.00 90.56 232 GLN A C 1
ATOM 1950 O O . GLN A 1 232 ? -25.032 2.786 5.250 1.00 90.56 232 GLN A O 1
ATOM 1955 N N . LEU A 1 233 ? -24.559 0.596 5.269 1.00 90.06 233 LEU A N 1
ATOM 1956 C CA . LEU A 1 233 ? -24.375 0.526 6.721 1.00 90.06 233 LEU A CA 1
ATOM 1957 C C . LEU A 1 233 ? -23.104 1.256 7.161 1.00 90.06 233 LEU A C 1
ATOM 1959 O O . LEU A 1 233 ? -23.157 1.968 8.163 1.00 90.06 233 LEU A O 1
ATOM 1963 N N . VAL A 1 234 ? -22.011 1.124 6.403 1.00 88.12 234 VAL A N 1
ATOM 1964 C CA . VAL A 1 234 ? -20.752 1.849 6.644 1.00 88.12 234 VAL A CA 1
ATOM 1965 C C . VAL A 1 234 ? -21.011 3.363 6.651 1.00 88.12 234 VAL A C 1
ATOM 1967 O O . VAL A 1 234 ? -20.739 4.042 7.641 1.00 88.12 234 VAL A O 1
ATOM 1970 N N . VAL A 1 235 ? -21.648 3.880 5.597 1.00 86.56 235 VAL A N 1
ATOM 1971 C CA . VAL A 1 235 ? -21.968 5.309 5.444 1.00 86.56 235 VAL A CA 1
ATOM 1972 C C . VAL A 1 235 ? -22.959 5.796 6.509 1.00 86.56 235 VAL A C 1
ATOM 1974 O O . VAL A 1 235 ? -22.758 6.838 7.130 1.00 86.56 235 VAL A O 1
ATOM 1977 N N . ARG A 1 236 ? -24.028 5.036 6.784 1.00 85.69 236 ARG A N 1
ATOM 1978 C CA . ARG A 1 236 ? -25.011 5.400 7.823 1.00 85.69 236 ARG A CA 1
ATOM 1979 C C . ARG A 1 236 ? -24.380 5.505 9.204 1.00 85.69 236 ARG A C 1
ATOM 1981 O O . ARG A 1 236 ? -24.789 6.364 9.981 1.00 85.69 236 ARG A O 1
ATOM 1988 N N . ASN A 1 237 ? -23.423 4.635 9.517 1.00 84.44 237 ASN A N 1
ATOM 1989 C CA . ASN A 1 237 ? -22.726 4.681 10.792 1.00 84.44 237 ASN A CA 1
ATOM 1990 C C . ASN A 1 237 ? -21.936 5.987 10.954 1.00 84.44 237 ASN A C 1
ATOM 1992 O O . ASN A 1 237 ? -22.007 6.610 12.009 1.00 84.44 237 ASN A O 1
ATOM 1996 N N . TYR A 1 238 ? -21.264 6.442 9.896 1.00 81.62 238 TYR A N 1
ATOM 1997 C CA . TYR A 1 238 ? -20.541 7.713 9.900 1.00 81.62 238 TYR A CA 1
ATOM 1998 C C . TYR A 1 238 ? -21.452 8.907 10.207 1.00 81.62 238 TYR A C 1
ATOM 2000 O O . TYR A 1 238 ? -21.194 9.634 11.166 1.00 81.62 238 TYR A O 1
ATOM 2008 N N . TYR A 1 239 ? -22.555 9.067 9.467 1.00 78.25 239 TYR A N 1
ATOM 2009 C CA . TYR A 1 239 ? -23.492 10.176 9.689 1.00 78.25 239 TYR A CA 1
ATOM 2010 C C . TYR A 1 239 ? -24.097 10.159 11.092 1.00 78.25 239 TYR A C 1
ATOM 2012 O O . TYR A 1 239 ? -24.238 11.201 11.727 1.00 78.25 239 TYR A O 1
ATOM 2020 N N . ARG A 1 240 ? -24.437 8.968 11.599 1.00 79.06 240 ARG A N 1
ATOM 2021 C CA . ARG A 1 240 ? -25.055 8.823 12.919 1.00 79.06 240 ARG A CA 1
ATOM 2022 C C . ARG A 1 240 ? -24.106 9.195 14.057 1.00 79.06 240 ARG A C 1
ATOM 2024 O O . ARG A 1 240 ? -24.574 9.695 15.071 1.00 79.06 240 ARG A O 1
ATOM 2031 N N . ASN A 1 241 ? -22.811 8.940 13.889 1.00 79.44 241 ASN A N 1
ATOM 2032 C CA . ASN A 1 241 ? -21.812 9.155 14.933 1.00 79.44 241 ASN A CA 1
ATOM 2033 C C . ASN A 1 241 ? -21.165 10.548 14.891 1.00 79.44 241 ASN A C 1
ATOM 2035 O O . ASN A 1 241 ? -20.679 11.002 15.919 1.00 79.44 241 ASN A O 1
ATOM 2039 N N . ASN A 1 242 ? -21.173 11.225 13.737 1.00 73.38 242 ASN A N 1
ATOM 2040 C CA . ASN A 1 242 ? -20.547 12.544 13.568 1.00 73.38 242 ASN A CA 1
ATOM 2041 C C . ASN A 1 242 ? -21.555 13.707 13.490 1.00 73.38 242 ASN A C 1
ATOM 2043 O O . ASN A 1 242 ? -21.149 14.835 13.242 1.00 73.38 242 ASN A O 1
ATOM 2047 N N . GLU A 1 243 ? -22.858 13.446 13.658 1.00 72.31 243 GLU A N 1
ATOM 2048 C CA . GLU A 1 243 ? -23.934 14.457 13.578 1.00 72.31 243 GLU A CA 1
ATOM 2049 C C . GLU A 1 243 ? -23.912 15.307 12.285 1.00 72.31 243 GLU A C 1
ATOM 2051 O O . GLU A 1 243 ? -24.440 16.419 12.239 1.00 72.31 243 GLU A O 1
ATOM 2056 N N . VAL A 1 244 ? -23.325 14.775 11.206 1.00 71.75 244 VAL A N 1
ATOM 2057 C CA . VAL A 1 244 ? -23.183 15.483 9.928 1.00 71.75 244 VAL A CA 1
ATOM 2058 C C . VAL A 1 244 ? -24.550 15.603 9.256 1.00 71.75 244 VAL A C 1
ATOM 2060 O O . VAL A 1 244 ? -25.245 14.611 9.016 1.00 71.75 244 VAL A O 1
ATOM 2063 N N . SER A 1 245 ? -24.937 16.836 8.933 1.00 70.94 245 SER A N 1
ATOM 2064 C CA . SER A 1 245 ? -26.173 17.134 8.217 1.00 70.94 245 SER A CA 1
ATOM 2065 C C . SER A 1 245 ? -25.937 17.112 6.711 1.00 70.94 245 SER A C 1
ATOM 2067 O O . SER A 1 245 ? -25.208 17.938 6.183 1.00 70.94 245 SER A O 1
ATOM 2069 N N . LEU A 1 246 ? -26.652 16.236 6.006 1.00 71.06 246 LEU A N 1
ATOM 2070 C CA . LEU A 1 246 ? -26.645 16.150 4.537 1.00 71.06 246 LEU A CA 1
ATOM 2071 C C . LEU A 1 246 ? -27.280 17.355 3.821 1.00 71.06 246 LEU A C 1
ATOM 2073 O O . LEU A 1 246 ? -27.265 17.425 2.597 1.00 71.06 246 LEU A O 1
ATOM 2077 N N . TRP A 1 247 ? -27.915 18.258 4.569 1.00 77.19 247 TRP A N 1
ATOM 2078 C CA . TRP A 1 247 ? -28.787 19.301 4.023 1.00 77.19 247 TRP A CA 1
ATOM 2079 C C . TRP A 1 247 ? -28.291 20.720 4.316 1.00 77.19 247 TRP A C 1
ATOM 2081 O O . TRP A 1 247 ? -29.074 21.668 4.246 1.00 77.19 247 TRP A O 1
ATOM 2091 N N . ASN A 1 248 ? -27.022 20.886 4.694 1.00 76.88 248 ASN A N 1
ATOM 2092 C CA . ASN A 1 248 ? -26.402 22.202 4.802 1.00 76.88 248 ASN A CA 1
ATOM 2093 C C . ASN A 1 248 ? -24.922 22.158 4.407 1.00 76.88 248 ASN A C 1
ATOM 2095 O O . ASN A 1 248 ? -24.282 21.120 4.509 1.00 76.88 248 ASN A O 1
ATOM 2099 N N . ASP A 1 249 ? -24.389 23.308 3.996 1.00 73.38 249 ASP A N 1
ATOM 2100 C CA . ASP A 1 249 ? -22.995 23.438 3.549 1.00 73.38 249 ASP A CA 1
ATOM 2101 C C . ASP A 1 249 ? -22.035 23.747 4.717 1.00 73.38 249 ASP A C 1
ATOM 2103 O O . ASP A 1 249 ? -20.969 24.336 4.522 1.00 73.38 249 ASP A O 1
ATOM 2107 N N . GLN A 1 250 ? -22.435 23.442 5.957 1.00 74.25 250 GLN A N 1
ATOM 2108 C CA . GLN A 1 250 ? -21.614 23.691 7.141 1.00 74.25 250 GLN A CA 1
ATOM 2109 C C . GLN A 1 250 ? -20.603 22.556 7.323 1.00 74.25 250 GLN A C 1
ATOM 2111 O O . GLN A 1 250 ? -20.942 21.392 7.151 1.00 74.25 250 GLN A O 1
ATOM 2116 N N . GLY A 1 251 ? -19.379 22.895 7.725 1.00 70.62 251 GLY A N 1
ATOM 2117 C CA . GLY A 1 251 ? -18.309 21.924 7.948 1.00 70.62 251 GLY A CA 1
ATOM 2118 C C . GLY A 1 251 ? -16.993 22.356 7.310 1.00 70.62 251 GLY A C 1
ATOM 2119 O O . GLY A 1 251 ? -16.823 23.498 6.878 1.00 70.62 251 GLY A O 1
ATOM 2120 N N . THR A 1 252 ? -16.036 21.442 7.296 1.00 70.81 252 THR A N 1
ATOM 2121 C CA . THR A 1 252 ? -14.747 21.570 6.613 1.00 70.81 252 THR A CA 1
ATOM 2122 C C . THR A 1 252 ? -14.825 21.016 5.189 1.00 70.81 252 THR A C 1
ATOM 2124 O O . THR A 1 252 ? -15.778 20.332 4.835 1.00 70.81 252 THR A O 1
ATOM 2127 N N . PHE A 1 253 ? -13.802 21.260 4.360 1.00 63.16 253 PHE A N 1
ATOM 2128 C CA . PHE A 1 253 ? -13.716 20.656 3.018 1.00 63.16 253 PHE A CA 1
ATOM 2129 C C . PHE A 1 253 ? -13.775 19.117 3.047 1.00 63.16 253 PHE A C 1
ATOM 2131 O O . PHE A 1 253 ? -14.160 18.501 2.067 1.00 63.16 253 PHE A O 1
ATOM 2138 N N . SER A 1 254 ? -13.392 18.494 4.164 1.00 60.34 254 SER A N 1
ATOM 2139 C CA . SER A 1 254 ? -13.512 17.047 4.372 1.00 60.34 254 SER A CA 1
ATOM 2140 C C . SER A 1 254 ? -14.907 16.572 4.780 1.00 60.34 254 SER A C 1
ATOM 2142 O O . SER A 1 254 ? -15.138 15.367 4.767 1.00 60.34 254 SER A O 1
ATOM 2144 N N . ASP A 1 255 ? -15.807 17.487 5.145 1.00 53.06 255 ASP A N 1
ATOM 2145 C CA . ASP A 1 255 ? -17.182 17.178 5.558 1.00 53.06 255 ASP A CA 1
ATOM 2146 C C . ASP A 1 255 ? -18.203 17.362 4.411 1.00 53.06 255 ASP A C 1
ATOM 2148 O O . ASP A 1 255 ? -19.364 16.985 4.573 1.00 53.06 255 ASP A O 1
ATOM 2152 N N . GLN A 1 256 ? -17.774 17.941 3.277 1.00 46.66 256 GLN A N 1
ATOM 2153 C CA . GLN A 1 256 ? -18.552 18.134 2.039 1.00 46.66 256 GLN A CA 1
ATOM 2154 C C . GLN A 1 256 ? -18.287 17.011 1.030 1.00 46.66 256 GLN A C 1
ATOM 2156 O O . GLN A 1 256 ? -19.256 16.605 0.350 1.00 46.66 256 GLN A O 1
#